Protein AF-A6TP18-F1 (afdb_monomer)

Foldseek 3Di:
DPDPLVVLLPPLPPPPPPDPDDDDDFDQDKDQQLLADQFQKKWKQFQVLLLLSVVLNVLSVVLVVCVVCVVVDDPVSNVVSVVSSVVSSVSSVVSVVVTFMFRDRVLSVVQSVQVNVWIKGWDQDDDPCCSNPFGKMKMAGHHPVDDPQDDWVVNNDFGIWIQTPVQWIWTFTDDDPNDRPGGIMTTGHDPVVVVVSRVVRRD

pLDDT: mean 75.61, std 19.16, range [27.88, 94.5]

Nearest PDB structures (foldseek):
  1zww-assembly1_A  TM=6.654E-01  e=6.009E+00  Mus musculus
  1x04-assembly1_A-2  TM=6.878E-01  e=9.106E+00  Homo sapiens
  1x03-assembly1_A-2  TM=6.621E-01  e=8.086E+00  Homo sapiens
  8hqs-assembly1_B  TM=3.926E-01  e=3.127E+00  Saccharomyces cerevisiae S288C
  8th8-assembly1_H  TM=4.092E-01  e=1.832E+00  Tetrahymena thermophila

Structure (mmCIF, N/CA/C/O backbone):
data_AF-A6TP18-F1
#
_entry.id   AF-A6TP18-F1
#
loop_
_atom_site.group_PDB
_atom_site.id
_atom_site.type_symbol
_atom_site.label_atom_id
_atom_site.label_alt_id
_atom_site.label_comp_id
_atom_site.label_asym_id
_atom_site.label_entity_id
_atom_site.label_seq_id
_atom_site.pdbx_PDB_ins_code
_atom_site.Cartn_x
_atom_site.Cartn_y
_atom_site.Cartn_z
_atom_site.occupancy
_atom_site.B_iso_or_equiv
_atom_site.auth_seq_id
_atom_site.auth_comp_id
_atom_site.auth_asym_id
_atom_site.auth_atom_id
_atom_site.pdbx_PDB_model_num
ATOM 1 N N . MET A 1 1 ? -8.866 -9.227 28.870 1.00 38.31 1 MET A N 1
ATOM 2 C CA . MET A 1 1 ? -9.145 -9.212 27.416 1.00 38.31 1 MET A CA 1
ATOM 3 C C . MET A 1 1 ? -8.156 -8.376 26.580 1.00 38.31 1 MET A C 1
ATOM 5 O O . MET A 1 1 ? -8.322 -8.304 25.376 1.00 38.31 1 MET A O 1
ATOM 9 N N . GLY A 1 2 ? -7.075 -7.808 27.134 1.00 30.03 2 GLY A N 1
ATOM 10 C CA . GLY A 1 2 ? -6.363 -6.686 26.490 1.00 30.03 2 GLY A CA 1
ATOM 11 C C . GLY A 1 2 ? -5.025 -6.963 25.789 1.00 30.03 2 GLY A C 1
ATOM 12 O O . GLY A 1 2 ? -4.095 -6.203 26.012 1.00 30.03 2 GLY A O 1
ATOM 13 N N . LYS A 1 3 ? -4.874 -8.030 24.988 1.00 27.88 3 LYS A N 1
ATOM 14 C CA . LYS A 1 3 ? -3.628 -8.231 24.196 1.00 27.88 3 LYS A CA 1
ATOM 15 C C . LYS A 1 3 ? -3.823 -8.657 22.739 1.00 27.88 3 LYS A C 1
ATOM 17 O O . LYS A 1 3 ? -2.958 -8.372 21.925 1.00 27.88 3 LYS A O 1
ATOM 22 N N . LYS A 1 4 ? -4.936 -9.316 22.397 1.00 30.45 4 LYS A N 1
ATOM 23 C CA . LYS A 1 4 ? -5.181 -9.793 21.023 1.00 30.45 4 LYS A CA 1
ATOM 24 C C . LYS A 1 4 ? -5.678 -8.684 20.087 1.00 30.45 4 LYS A C 1
ATOM 26 O O . LYS A 1 4 ? -5.240 -8.626 18.950 1.00 30.45 4 LYS A O 1
ATOM 31 N N . TYR A 1 5 ? -6.510 -7.774 20.593 1.00 34.66 5 TYR A N 1
ATOM 32 C CA . TYR A 1 5 ? -7.097 -6.690 19.797 1.00 34.66 5 TYR A CA 1
ATOM 33 C C . TYR A 1 5 ? -6.116 -5.539 19.515 1.00 34.66 5 TYR A C 1
ATOM 35 O O . TYR A 1 5 ? -6.177 -4.930 18.455 1.00 34.66 5 TYR A O 1
ATOM 43 N N . LEU A 1 6 ? -5.149 -5.301 20.413 1.00 30.64 6 LEU A N 1
ATOM 44 C CA . LEU A 1 6 ? -4.137 -4.247 20.250 1.00 30.64 6 LEU A CA 1
ATOM 45 C C . LEU A 1 6 ? -3.199 -4.510 19.055 1.00 30.64 6 LEU A C 1
ATOM 47 O O . LEU A 1 6 ? -2.749 -3.575 18.410 1.00 30.64 6 LEU A O 1
ATOM 51 N N . LEU A 1 7 ? -2.921 -5.785 18.756 1.00 31.00 7 LEU A N 1
ATOM 52 C CA . LEU A 1 7 ? -2.033 -6.202 17.663 1.00 31.00 7 LEU A CA 1
ATOM 53 C C . LEU A 1 7 ? -2.703 -6.094 16.283 1.00 31.00 7 LEU A C 1
ATOM 55 O O . LEU A 1 7 ? -2.027 -5.798 15.307 1.00 31.00 7 LEU A O 1
ATOM 59 N N . ILE A 1 8 ? -4.025 -6.286 16.216 1.00 36.78 8 ILE A N 1
ATOM 60 C CA . ILE A 1 8 ? -4.807 -6.174 14.973 1.00 36.78 8 ILE A CA 1
ATOM 61 C C . ILE A 1 8 ? -5.009 -4.699 14.594 1.00 36.78 8 ILE A C 1
ATOM 63 O O . ILE A 1 8 ? -4.909 -4.348 13.424 1.00 36.78 8 ILE A O 1
ATOM 67 N N . ILE A 1 9 ? -5.208 -3.822 15.586 1.00 36.75 9 ILE A N 1
ATOM 68 C CA . ILE A 1 9 ? -5.334 -2.372 15.372 1.00 36.75 9 ILE A CA 1
ATOM 69 C C . ILE A 1 9 ? -4.004 -1.762 14.886 1.00 36.75 9 ILE A C 1
ATOM 71 O O . ILE A 1 9 ? -4.019 -0.830 14.093 1.00 36.75 9 ILE A O 1
ATOM 75 N N . LEU A 1 10 ? -2.849 -2.309 15.289 1.00 33.75 10 LEU A N 1
ATOM 76 C CA . LEU A 1 10 ? -1.534 -1.748 14.948 1.00 33.75 10 LEU A CA 1
ATOM 77 C C . LEU A 1 10 ? -1.033 -2.079 13.529 1.00 33.75 10 LEU A C 1
ATOM 79 O O . LEU A 1 10 ? -0.188 -1.352 13.023 1.00 33.75 10 LEU A O 1
ATOM 83 N N . MET A 1 11 ? -1.521 -3.145 12.879 1.00 37.22 11 MET A N 1
ATOM 84 C CA . MET A 1 11 ? -0.977 -3.593 11.580 1.00 37.22 11 MET A CA 1
ATOM 85 C C . MET A 1 11 ? -1.527 -2.855 10.348 1.00 37.22 11 MET A C 1
ATOM 87 O O . MET A 1 11 ? -0.966 -3.012 9.271 1.00 37.22 11 MET A O 1
ATOM 91 N N . ILE A 1 12 ? -2.602 -2.068 10.473 1.00 41.91 12 ILE A N 1
ATOM 92 C CA . ILE A 1 12 ? -3.271 -1.406 9.324 1.00 41.91 12 ILE A CA 1
ATOM 93 C C . ILE A 1 12 ? -3.207 0.122 9.411 1.00 41.91 12 ILE A C 1
ATOM 95 O O . ILE A 1 12 ? -3.499 0.843 8.460 1.00 41.91 12 ILE A O 1
ATOM 99 N N . ILE A 1 13 ? -2.731 0.623 10.544 1.00 41.12 13 ILE A N 1
ATOM 100 C CA . ILE A 1 13 ? -2.492 2.033 10.813 1.00 41.12 13 ILE A CA 1
ATOM 101 C C . ILE A 1 13 ? -1.146 2.407 10.163 1.00 41.12 13 ILE A C 1
ATOM 103 O O . ILE A 1 13 ? -0.177 2.772 10.820 1.00 41.12 13 ILE A O 1
ATOM 107 N N . LEU A 1 14 ? -1.073 2.315 8.832 1.00 42.84 14 LEU A N 1
ATOM 108 C CA . LEU A 1 14 ? -0.137 3.125 8.057 1.00 42.84 14 LEU A CA 1
ATOM 109 C C . LEU A 1 14 ? -0.735 4.537 8.068 1.00 42.84 14 LEU A C 1
ATOM 111 O O . LEU A 1 14 ? -1.380 4.976 7.119 1.00 42.84 14 LEU A O 1
ATOM 115 N N . ILE A 1 15 ? -0.641 5.210 9.222 1.00 41.31 15 ILE A N 1
ATOM 116 C CA . ILE A 1 15 ? -1.024 6.616 9.316 1.00 41.31 15 ILE A CA 1
ATOM 117 C C . ILE A 1 15 ? -0.011 7.333 8.451 1.00 41.31 15 ILE A C 1
ATOM 119 O O . ILE A 1 15 ? 1.148 7.494 8.830 1.00 41.31 15 ILE A O 1
ATOM 123 N N . ILE A 1 16 ? -0.462 7.775 7.288 1.00 42.81 16 ILE A N 1
ATOM 124 C CA . ILE A 1 16 ? 0.186 8.879 6.614 1.00 42.81 16 ILE A CA 1
ATOM 125 C C . ILE A 1 16 ? -0.091 10.095 7.514 1.00 42.81 16 ILE A C 1
ATOM 127 O O . ILE A 1 16 ? -1.096 10.785 7.357 1.00 42.81 16 ILE A O 1
ATOM 131 N N . VAL A 1 17 ? 0.732 10.285 8.555 1.00 36.47 17 VAL A N 1
ATOM 132 C CA . VAL A 1 17 ? 0.755 11.524 9.342 1.00 36.47 17 VAL A CA 1
ATOM 133 C C . VAL A 1 17 ? 1.484 12.517 8.449 1.00 36.47 17 VAL A C 1
ATOM 135 O O . VAL A 1 17 ? 2.703 12.643 8.527 1.00 36.47 17 VAL A O 1
ATOM 138 N N . VAL A 1 18 ? 0.762 13.160 7.533 1.00 40.91 18 VAL A N 1
ATOM 139 C CA . VAL A 1 18 ? 1.329 14.274 6.772 1.00 40.91 18 VAL A CA 1
ATOM 140 C C . VAL A 1 18 ? 1.325 15.479 7.705 1.00 40.91 18 VAL A C 1
ATOM 142 O O . VAL A 1 18 ? 0.279 15.929 8.169 1.00 40.91 18 VAL A O 1
ATOM 145 N N . GLY A 1 19 ? 2.512 15.969 8.052 1.00 33.88 19 GLY A N 1
ATOM 146 C CA . GLY A 1 19 ? 2.650 17.211 8.798 1.00 33.88 19 GLY A CA 1
ATOM 147 C C . GLY A 1 19 ? 2.139 18.388 7.967 1.00 33.88 19 GLY A C 1
ATOM 148 O O . GLY A 1 19 ? 2.519 18.561 6.810 1.00 33.88 19 GLY A O 1
ATOM 149 N N . CYS A 1 20 ? 1.293 19.226 8.566 1.00 34.12 20 CYS A N 1
ATOM 150 C CA . CYS A 1 20 ? 1.025 20.570 8.065 1.00 34.12 20 CYS A CA 1
ATOM 151 C C . CYS A 1 20 ? 2.289 21.416 8.244 1.00 34.12 20 CYS A C 1
ATOM 153 O O . CYS A 1 20 ? 2.429 22.073 9.273 1.00 34.12 20 CYS A O 1
ATOM 155 N N . ASP A 1 21 ? 3.198 21.416 7.272 1.00 34.22 21 ASP A N 1
ATOM 156 C CA . ASP A 1 21 ? 4.312 22.358 7.277 1.00 34.22 21 ASP A CA 1
ATOM 157 C C . ASP A 1 21 ? 4.589 22.996 5.917 1.00 34.22 21 ASP A C 1
ATOM 159 O O . ASP A 1 21 ? 4.230 22.500 4.851 1.00 34.22 21 ASP A O 1
ATOM 163 N N . ASN A 1 22 ? 5.144 24.201 6.010 1.00 36.22 22 ASN A N 1
ATOM 164 C CA . ASN A 1 22 ? 5.181 25.205 4.958 1.00 36.22 22 ASN A CA 1
ATOM 165 C C . ASN A 1 22 ? 5.932 24.759 3.694 1.00 36.22 22 ASN A C 1
ATOM 167 O O . ASN A 1 22 ? 7.032 24.217 3.756 1.00 36.22 22 ASN A O 1
ATOM 171 N N . TYR A 1 23 ? 5.355 25.126 2.546 1.00 41.41 23 TYR A N 1
ATOM 172 C CA . TYR A 1 23 ? 5.922 25.006 1.203 1.00 41.41 23 TYR A CA 1
ATOM 173 C C . TYR A 1 23 ? 7.378 25.502 1.140 1.00 41.41 23 TYR A C 1
ATOM 175 O O . TYR A 1 23 ? 7.651 26.701 1.256 1.00 41.41 23 TYR A O 1
ATOM 183 N N . ILE A 1 24 ? 8.311 24.578 0.906 1.00 40.66 24 ILE A N 1
ATOM 184 C CA . ILE A 1 24 ? 9.683 24.868 0.484 1.00 40.66 24 ILE A CA 1
ATOM 185 C C . ILE A 1 24 ? 9.815 24.303 -0.927 1.00 40.66 24 ILE A C 1
ATOM 187 O O . ILE A 1 24 ? 9.519 23.134 -1.149 1.00 40.66 24 ILE A O 1
ATOM 191 N N . ALA A 1 25 ? 10.218 25.153 -1.872 1.00 38.94 25 ALA A N 1
ATOM 192 C CA . ALA A 1 25 ? 10.329 24.814 -3.287 1.00 38.94 25 ALA A CA 1
ATOM 193 C C . ALA A 1 25 ? 11.144 23.529 -3.528 1.00 38.94 25 ALA A C 1
ATOM 195 O O . ALA A 1 25 ? 12.136 23.286 -2.832 1.00 38.94 25 ALA A O 1
ATOM 196 N N . SER A 1 26 ? 10.731 22.755 -4.538 1.00 52.22 26 SER A N 1
ATOM 197 C CA . SER A 1 26 ? 11.452 21.581 -5.026 1.00 52.22 26 SER A CA 1
ATOM 198 C C . SER A 1 26 ? 12.907 21.940 -5.329 1.00 52.22 26 SER A C 1
ATOM 200 O O . SER A 1 26 ? 13.203 22.970 -5.941 1.00 52.22 26 SER A O 1
ATOM 202 N N . ASN A 1 27 ? 13.835 21.087 -4.901 1.00 55.50 27 ASN A N 1
ATOM 203 C C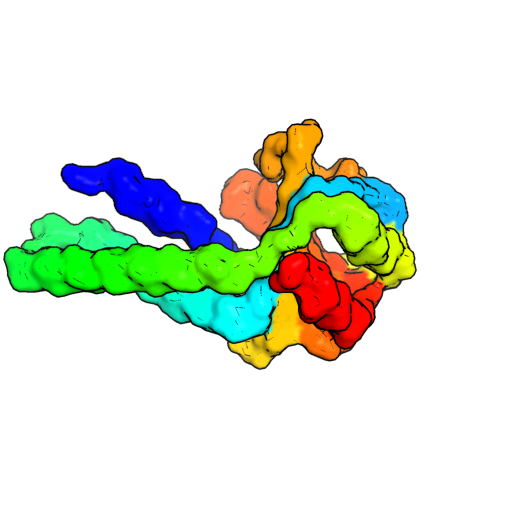A . ASN A 1 27 ? 15.165 21.080 -5.492 1.00 55.50 27 ASN A CA 1
ATOM 204 C C . ASN A 1 27 ? 15.055 20.219 -6.751 1.00 55.50 27 ASN A C 1
ATOM 206 O O . ASN A 1 27 ? 14.745 19.038 -6.639 1.00 55.50 27 ASN A O 1
ATOM 210 N N . ASP A 1 28 ? 15.334 20.781 -7.929 1.00 59.81 28 ASP A N 1
ATOM 211 C CA . ASP A 1 28 ? 15.378 20.061 -9.220 1.00 59.81 28 ASP A CA 1
ATOM 212 C C . ASP A 1 28 ? 16.557 19.055 -9.308 1.00 59.81 28 ASP A C 1
ATOM 214 O O . ASP A 1 28 ? 17.186 18.872 -10.355 1.00 59.81 28 ASP A O 1
ATOM 218 N N . GLU A 1 29 ? 16.930 18.435 -8.190 1.00 69.44 29 GLU A N 1
ATOM 219 C CA . GLU A 1 29 ? 17.979 17.434 -8.123 1.00 69.44 29 GLU A CA 1
ATOM 220 C C . GLU A 1 29 ? 17.433 16.092 -8.614 1.00 69.44 29 GLU A C 1
ATOM 222 O O . GLU A 1 29 ? 16.522 15.505 -8.026 1.00 69.44 29 GLU A O 1
ATOM 227 N N . LEU A 1 30 ? 18.005 15.619 -9.723 1.00 78.75 30 LEU A N 1
ATOM 228 C CA . LEU A 1 30 ? 17.677 14.323 -10.303 1.00 78.75 30 LEU A CA 1
ATOM 229 C C . LEU A 1 30 ? 18.121 13.203 -9.361 1.00 78.75 30 LEU A C 1
ATOM 231 O O . LEU A 1 30 ? 19.308 13.073 -9.049 1.00 78.75 30 LEU A O 1
ATOM 235 N N . VAL A 1 31 ? 17.179 12.342 -8.997 1.00 81.12 31 VAL A N 1
ATOM 236 C CA . VAL A 1 31 ? 17.440 11.135 -8.216 1.00 81.12 31 VAL A CA 1
ATOM 237 C C . VAL A 1 31 ? 17.829 10.007 -9.161 1.00 81.12 31 VAL A C 1
ATOM 239 O O . VAL A 1 31 ? 17.182 9.772 -10.184 1.00 81.12 31 VAL A O 1
ATOM 242 N N . LYS A 1 32 ? 18.903 9.294 -8.825 1.00 84.56 32 LYS A N 1
ATOM 243 C CA . LYS A 1 32 ? 19.273 8.057 -9.513 1.00 84.56 32 LYS A CA 1
ATOM 244 C C . LYS A 1 32 ? 18.568 6.885 -8.850 1.00 84.56 32 LYS A C 1
ATOM 246 O O . LYS A 1 32 ? 18.614 6.775 -7.632 1.00 84.56 32 LYS A O 1
ATOM 251 N N . LEU A 1 33 ? 17.940 6.033 -9.655 1.00 88.94 33 LEU A N 1
ATOM 252 C CA . LEU A 1 33 ? 17.196 4.860 -9.188 1.00 88.94 33 LEU A CA 1
ATOM 253 C C . LEU A 1 33 ? 17.832 3.537 -9.627 1.00 88.94 33 LEU A C 1
ATOM 255 O O . LEU A 1 33 ? 17.327 2.472 -9.293 1.00 88.94 33 LEU A O 1
ATOM 259 N N . ASP A 1 34 ? 18.943 3.565 -10.361 1.00 90.81 34 ASP A N 1
ATOM 260 C CA . ASP A 1 34 ? 19.585 2.377 -10.933 1.00 90.81 34 ASP A CA 1
ATOM 261 C C . ASP A 1 34 ? 20.122 1.396 -9.879 1.00 90.81 34 ASP A C 1
ATOM 263 O O . ASP A 1 34 ? 20.288 0.208 -10.163 1.00 90.81 34 ASP A O 1
ATOM 267 N N . HIS A 1 35 ? 20.352 1.864 -8.651 1.00 90.69 35 HIS A N 1
ATOM 268 C CA . HIS A 1 35 ? 20.823 1.053 -7.528 1.00 90.69 35 HIS A CA 1
ATOM 269 C C . HIS A 1 35 ? 19.712 0.321 -6.763 1.00 90.69 35 HIS A C 1
ATOM 271 O O . HIS A 1 35 ? 20.035 -0.509 -5.908 1.00 90.69 35 HIS A O 1
ATOM 277 N N . LEU A 1 36 ? 18.432 0.588 -7.056 1.00 91.44 36 LEU A N 1
ATOM 278 C CA . LEU A 1 36 ? 17.308 -0.026 -6.345 1.00 91.44 36 LEU A CA 1
ATOM 279 C C . LEU A 1 36 ? 17.358 -1.558 -6.409 1.00 91.44 36 LEU A C 1
ATOM 281 O O . LEU A 1 36 ? 17.619 -2.155 -7.456 1.00 91.44 36 LEU A O 1
ATOM 285 N N . LYS A 1 37 ? 17.050 -2.216 -5.296 1.00 93.00 37 LYS A N 1
ATOM 286 C CA . LYS A 1 37 ? 16.951 -3.669 -5.147 1.00 93.00 37 LYS A CA 1
ATOM 287 C C . LYS A 1 37 ? 15.578 -4.152 -5.587 1.00 93.00 37 LYS A C 1
ATOM 289 O O . LYS A 1 37 ? 14.567 -3.526 -5.284 1.00 93.00 37 LYS A O 1
ATOM 294 N N . THR A 1 38 ? 15.549 -5.286 -6.284 1.00 94.50 38 THR A N 1
ATOM 295 C CA . THR A 1 38 ? 14.289 -5.951 -6.634 1.00 94.50 38 THR A CA 1
ATOM 296 C C . THR A 1 38 ? 13.733 -6.619 -5.375 1.00 94.50 38 THR A C 1
ATOM 298 O O . THR A 1 38 ? 14.476 -7.384 -4.757 1.00 94.50 38 THR A O 1
ATOM 301 N N . PRO A 1 39 ? 12.479 -6.353 -4.986 1.00 92.81 39 PRO A N 1
ATOM 302 C CA . PRO A 1 39 ? 11.838 -7.028 -3.867 1.00 92.81 39 PRO A CA 1
ATOM 303 C C . PRO A 1 39 ? 11.504 -8.478 -4.212 1.00 92.81 39 PRO A C 1
ATOM 305 O O . PRO A 1 39 ? 11.500 -8.893 -5.371 1.00 92.81 39 PRO A O 1
ATOM 308 N N . ASP A 1 40 ? 11.210 -9.253 -3.179 1.00 92.19 40 ASP A N 1
ATOM 309 C CA . ASP A 1 40 ? 10.773 -10.641 -3.290 1.00 92.19 40 ASP A CA 1
ATOM 310 C C . ASP A 1 40 ? 9.269 -10.772 -3.539 1.00 92.19 40 ASP A C 1
ATOM 312 O O . ASP A 1 40 ? 8.824 -11.752 -4.139 1.00 92.19 40 ASP A O 1
ATOM 316 N N . GLU A 1 41 ? 8.491 -9.816 -3.035 1.00 92.25 41 GLU A N 1
ATOM 317 C CA . GLU A 1 41 ? 7.033 -9.831 -3.078 1.00 92.25 41 GLU A CA 1
ATOM 318 C C . GLU A 1 41 ? 6.483 -8.405 -3.154 1.00 92.25 41 GLU A C 1
ATOM 320 O O . GLU A 1 41 ? 7.030 -7.480 -2.544 1.00 92.25 41 GLU A O 1
ATOM 325 N N . LEU A 1 42 ? 5.387 -8.258 -3.900 1.00 91.25 42 LEU A N 1
ATOM 326 C CA . LEU A 1 42 ? 4.580 -7.046 -3.969 1.00 91.25 42 LEU A CA 1
ATOM 327 C C . LEU A 1 42 ? 3.177 -7.351 -3.440 1.00 91.25 42 LEU A C 1
ATOM 329 O O . LEU A 1 42 ? 2.502 -8.239 -3.965 1.00 91.25 42 LEU A O 1
ATOM 333 N N . GLU A 1 43 ? 2.713 -6.582 -2.461 1.00 90.88 43 GLU A N 1
ATOM 334 C CA . GLU A 1 43 ? 1.308 -6.550 -2.055 1.00 90.88 43 GLU A CA 1
ATOM 335 C C . GLU A 1 43 ? 0.652 -5.292 -2.620 1.00 90.88 43 GLU A C 1
ATOM 337 O O . GLU A 1 43 ? 1.049 -4.173 -2.303 1.00 90.88 43 GLU A O 1
ATOM 342 N N . ILE A 1 44 ? -0.357 -5.467 -3.466 1.00 90.44 44 ILE A N 1
ATOM 343 C CA . ILE A 1 44 ? -0.983 -4.395 -4.232 1.00 90.44 44 ILE A CA 1
ATOM 344 C C . ILE A 1 44 ? -2.402 -4.167 -3.729 1.00 90.44 44 ILE A C 1
ATOM 346 O O . ILE A 1 44 ? -3.260 -5.055 -3.751 1.00 90.44 44 ILE A O 1
ATOM 350 N N . TRP A 1 45 ? -2.645 -2.926 -3.337 1.00 89.94 45 TRP A N 1
ATOM 351 C CA . TRP A 1 45 ? -3.931 -2.399 -2.932 1.00 89.94 45 TRP A CA 1
ATOM 352 C C . TRP A 1 45 ? -4.464 -1.535 -4.069 1.00 89.94 45 TRP A C 1
ATOM 354 O O . TRP A 1 45 ? -3.889 -0.499 -4.417 1.00 89.94 45 TRP A O 1
ATOM 364 N N . ILE A 1 46 ? -5.557 -1.989 -4.676 1.00 89.19 46 ILE A N 1
ATOM 365 C CA . ILE A 1 46 ? -6.226 -1.265 -5.760 1.00 89.19 46 ILE A CA 1
ATOM 366 C C . ILE A 1 46 ? -6.914 0.010 -5.230 1.00 89.19 46 ILE A C 1
ATOM 368 O O . ILE A 1 46 ? -7.226 0.068 -4.036 1.00 89.19 46 ILE A O 1
ATOM 372 N N . PRO A 1 47 ? -7.207 1.012 -6.084 1.00 87.31 47 PRO A N 1
ATOM 373 C CA . PRO A 1 47 ? -7.757 2.300 -5.648 1.00 87.31 47 PRO A CA 1
ATOM 374 C C . PRO A 1 47 ? -8.974 2.205 -4.715 1.00 87.31 47 PRO A C 1
ATOM 376 O O . PRO A 1 47 ? -9.036 2.898 -3.698 1.00 87.31 47 PRO A O 1
ATOM 379 N N . ASP A 1 48 ? -9.918 1.309 -5.007 1.00 87.56 48 ASP A N 1
ATOM 380 C CA . ASP A 1 48 ? -11.112 1.124 -4.175 1.00 87.56 48 ASP A CA 1
ATOM 381 C C . ASP A 1 48 ? -10.787 0.537 -2.791 1.00 87.56 48 ASP A C 1
ATOM 383 O O . ASP A 1 48 ? -11.426 0.899 -1.800 1.00 87.56 48 ASP A O 1
ATOM 387 N N . LEU A 1 49 ? -9.764 -0.321 -2.690 1.00 86.19 49 LEU A N 1
ATOM 388 C CA . LEU A 1 49 ? -9.292 -0.831 -1.399 1.00 86.19 49 LEU A CA 1
ATOM 389 C C . LEU A 1 49 ? -8.608 0.264 -0.588 1.00 86.19 49 LEU A C 1
ATOM 391 O O . LEU A 1 49 ? -8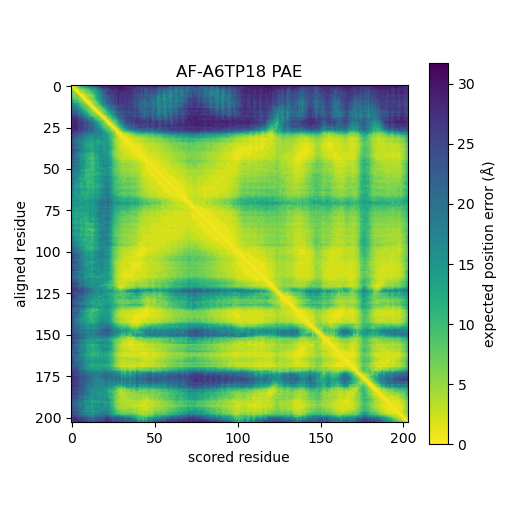.825 0.322 0.617 1.00 86.19 49 LEU A O 1
ATOM 395 N N . ASN A 1 50 ? -7.848 1.158 -1.227 1.00 82.75 50 ASN A N 1
ATOM 396 C CA . ASN A 1 50 ? -7.203 2.283 -0.542 1.00 82.75 50 ASN A CA 1
ATOM 397 C C . ASN A 1 50 ? -8.235 3.227 0.087 1.00 82.75 50 ASN A C 1
ATOM 399 O O . ASN A 1 50 ? -8.099 3.600 1.253 1.00 82.75 50 ASN A O 1
ATOM 403 N N . LYS A 1 51 ? -9.314 3.547 -0.640 1.00 83.06 51 LYS A N 1
ATOM 404 C CA . LYS A 1 51 ? -10.421 4.369 -0.117 1.00 83.06 51 LYS A CA 1
ATOM 405 C C . LYS A 1 51 ? -11.095 3.709 1.085 1.00 83.06 51 LYS A C 1
ATOM 407 O O . LYS A 1 51 ? -11.216 4.334 2.136 1.00 83.06 51 LYS A O 1
ATOM 412 N N . ARG A 1 52 ? -11.450 2.426 0.968 1.00 85.50 52 ARG A N 1
ATOM 413 C CA . ARG A 1 52 ? -12.034 1.661 2.084 1.00 85.50 52 ARG A CA 1
ATOM 414 C C . ARG A 1 52 ? -11.078 1.548 3.273 1.00 85.50 52 ARG A C 1
ATOM 416 O O . ARG A 1 52 ? -11.509 1.645 4.416 1.00 85.50 52 ARG A O 1
ATOM 423 N N . ASN A 1 53 ? -9.781 1.375 3.026 1.00 82.38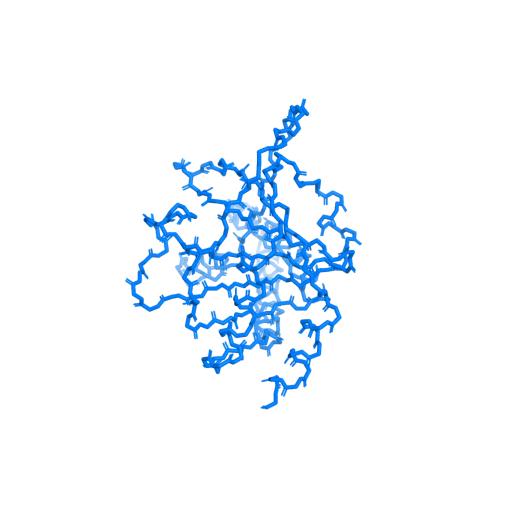 53 ASN A N 1
ATOM 424 C CA . ASN A 1 53 ? -8.773 1.317 4.082 1.00 82.38 53 ASN A CA 1
ATOM 425 C C . ASN A 1 53 ? -8.666 2.641 4.849 1.00 82.38 53 ASN A C 1
ATOM 427 O O . ASN A 1 53 ? -8.498 2.638 6.069 1.00 82.38 53 ASN A O 1
ATOM 431 N N . LEU A 1 54 ? -8.802 3.776 4.158 1.00 78.25 54 LEU A N 1
ATOM 432 C CA . LEU A 1 54 ? -8.817 5.095 4.789 1.00 78.25 54 LEU A CA 1
ATOM 433 C C . LEU A 1 54 ? -10.045 5.272 5.697 1.00 78.25 54 LEU A C 1
ATOM 435 O O . LEU A 1 54 ? -9.913 5.736 6.829 1.00 78.25 54 LEU A O 1
ATOM 439 N N . GLU A 1 55 ? -11.226 4.863 5.233 1.00 82.69 55 GLU A N 1
ATOM 440 C CA . GLU A 1 55 ? -12.467 4.880 6.024 1.00 82.69 55 GLU A CA 1
ATOM 441 C C . GLU A 1 55 ? -12.373 3.968 7.257 1.00 82.69 55 GLU A C 1
ATOM 443 O O . GLU A 1 55 ? -12.745 4.363 8.369 1.00 82.69 55 GLU A O 1
ATOM 448 N N . LEU A 1 56 ? -11.804 2.770 7.090 1.00 83.69 56 LEU A N 1
ATOM 449 C CA . LEU A 1 56 ? -11.530 1.876 8.210 1.00 83.69 56 LEU A CA 1
ATOM 450 C C . LEU A 1 56 ? -10.515 2.482 9.175 1.00 83.69 56 LEU A C 1
ATOM 452 O O . LEU A 1 56 ? -10.734 2.429 10.377 1.00 83.69 56 LEU A O 1
ATOM 456 N N . SER A 1 57 ? -9.457 3.129 8.695 1.00 77.06 57 SER A N 1
ATOM 457 C CA . SER A 1 57 ? -8.470 3.774 9.570 1.00 77.06 57 SER A CA 1
ATOM 458 C C . SER A 1 57 ? -9.118 4.825 10.481 1.00 77.06 57 SER A C 1
ATOM 460 O O . SER A 1 57 ? -8.833 4.860 11.678 1.00 77.06 57 SER A O 1
ATOM 462 N N . ILE A 1 58 ? -10.057 5.622 9.956 1.00 81.69 58 ILE A N 1
ATOM 463 C CA . ILE A 1 58 ? -10.860 6.567 10.755 1.00 81.69 58 ILE A CA 1
ATOM 464 C C . ILE A 1 58 ? -11.698 5.816 11.797 1.00 81.69 58 ILE A C 1
ATOM 466 O O . ILE A 1 58 ? -11.661 6.149 12.982 1.00 81.69 58 ILE A O 1
ATOM 470 N N . THR A 1 59 ? -12.396 4.759 11.382 1.00 83.88 59 THR A N 1
ATOM 471 C CA . THR A 1 59 ? -13.201 3.915 12.281 1.00 83.88 59 THR A CA 1
ATOM 472 C C . THR A 1 59 ? -12.353 3.279 13.391 1.00 83.88 59 THR A C 1
ATOM 474 O O . THR A 1 59 ? -12.765 3.244 14.551 1.00 83.88 59 THR A O 1
ATOM 477 N N . GLY A 1 60 ? -11.144 2.818 13.068 1.00 82.31 60 GLY A N 1
ATOM 478 C CA . GLY A 1 60 ? -10.184 2.259 14.015 1.00 82.31 60 GLY A CA 1
ATOM 479 C C . GLY A 1 60 ? -9.713 3.287 15.045 1.00 82.31 60 GLY A C 1
ATOM 480 O O . GLY A 1 60 ? -9.622 2.963 16.230 1.00 82.31 60 GLY A O 1
ATOM 481 N N . LEU A 1 61 ? -9.484 4.540 14.630 1.00 80.50 61 LEU A N 1
ATOM 482 C CA . LEU A 1 61 ? -9.168 5.645 15.544 1.00 80.50 61 LEU A CA 1
ATOM 483 C C . LEU A 1 61 ? -10.329 5.946 16.500 1.00 80.50 61 LEU A C 1
ATOM 485 O O . LEU A 1 61 ? -10.099 6.114 17.698 1.00 80.50 61 LEU A O 1
ATOM 489 N N . GLU A 1 62 ? -11.569 5.956 16.007 1.00 84.81 62 GLU A N 1
ATOM 490 C CA . GLU A 1 62 ? -12.760 6.120 16.852 1.00 84.81 62 GLU A CA 1
ATOM 491 C C . GLU A 1 62 ? -12.905 4.979 17.867 1.00 84.81 62 GLU A C 1
ATOM 493 O O . GLU A 1 62 ? -13.163 5.222 19.046 1.00 84.81 62 GLU A O 1
ATOM 498 N N . ILE A 1 63 ? -12.718 3.728 17.432 1.00 84.94 63 ILE A N 1
ATOM 499 C CA . ILE A 1 63 ? -12.729 2.554 18.317 1.00 84.94 63 ILE A CA 1
ATOM 500 C C . ILE A 1 63 ? -11.644 2.689 19.388 1.00 84.94 63 ILE A C 1
ATOM 502 O O . ILE A 1 63 ? -11.908 2.438 20.563 1.00 84.94 63 ILE A O 1
ATOM 506 N N . ASN A 1 64 ? -10.435 3.106 19.012 1.00 80.94 64 ASN A N 1
ATOM 507 C CA . ASN A 1 64 ? -9.336 3.289 19.954 1.00 80.94 64 ASN A CA 1
ATOM 508 C C . ASN A 1 64 ? -9.644 4.379 20.998 1.00 80.94 64 ASN A C 1
ATOM 510 O O . ASN A 1 64 ? -9.381 4.180 22.187 1.00 80.94 64 ASN A O 1
ATOM 514 N N . ASP A 1 65 ? -10.259 5.494 20.588 1.00 84.94 65 ASP A N 1
ATOM 515 C CA . ASP A 1 65 ? -10.716 6.540 21.514 1.00 84.94 65 ASP A CA 1
ATOM 516 C C . ASP A 1 65 ? -11.770 6.003 22.498 1.00 84.94 65 ASP A C 1
ATOM 518 O O . ASP A 1 65 ? -11.645 6.210 23.709 1.00 84.94 65 ASP A O 1
ATOM 522 N N . LEU A 1 66 ? -12.746 5.227 22.019 1.00 87.00 66 LEU A N 1
ATOM 523 C CA . LEU A 1 66 ? -13.759 4.592 22.871 1.00 87.00 66 LEU A CA 1
ATOM 524 C C . LEU A 1 66 ? -13.150 3.578 23.848 1.00 87.00 66 LEU A C 1
ATOM 526 O O . LEU A 1 66 ? -13.480 3.588 25.034 1.00 87.00 66 LEU A O 1
ATOM 530 N N . ILE A 1 67 ? -12.205 2.749 23.394 1.00 85.19 67 ILE A N 1
ATOM 531 C CA . ILE A 1 67 ? -11.476 1.806 24.256 1.00 85.19 67 ILE A CA 1
ATOM 532 C C . ILE A 1 67 ? -10.721 2.557 25.357 1.00 85.19 67 ILE A C 1
ATOM 534 O O . ILE A 1 67 ? -10.747 2.132 26.517 1.00 85.19 67 ILE A O 1
ATOM 538 N N . SER A 1 68 ? -10.083 3.685 25.032 1.00 87.12 68 SER A N 1
ATOM 539 C CA . SER A 1 68 ? -9.342 4.493 26.010 1.00 87.12 68 SER A CA 1
ATOM 540 C C . SER A 1 68 ? -10.232 5.040 27.136 1.00 87.12 68 SER A C 1
ATOM 542 O O . SER A 1 68 ? -9.762 5.237 28.258 1.00 87.12 68 SER A O 1
ATOM 544 N N . LYS A 1 69 ? -11.531 5.208 26.858 1.00 89.44 69 LYS A N 1
ATOM 545 C CA . LYS A 1 69 ? -12.571 5.683 27.784 1.00 89.44 69 LYS A CA 1
ATOM 546 C C . LYS A 1 69 ? -13.470 4.556 28.303 1.00 89.44 69 LYS A C 1
ATOM 548 O O . LYS A 1 69 ? -14.455 4.827 28.981 1.00 89.44 69 LYS A O 1
ATOM 553 N N . SER A 1 70 ? -13.132 3.292 28.035 1.00 86.06 70 SER A N 1
ATOM 554 C CA . SER A 1 70 ? -13.979 2.125 28.344 1.00 86.06 70 SER A CA 1
ATOM 555 C C . SER A 1 70 ? -14.383 2.003 29.816 1.00 86.06 70 SER A C 1
ATOM 557 O O . SER A 1 70 ? -15.457 1.501 30.127 1.00 86.06 70 SER A O 1
ATOM 559 N N . ASN A 1 71 ? -13.569 2.509 30.745 1.00 87.88 71 ASN A N 1
ATOM 560 C CA . ASN A 1 71 ? -13.887 2.529 32.176 1.00 87.88 71 ASN A CA 1
ATOM 561 C C . ASN A 1 71 ? -15.004 3.517 32.566 1.00 87.88 71 ASN A C 1
ATOM 563 O O . ASN A 1 71 ? -15.452 3.492 33.713 1.00 87.88 71 ASN A O 1
ATOM 567 N N . GLN A 1 72 ? -15.412 4.395 31.651 1.00 92.56 72 GLN A N 1
ATOM 568 C CA . GLN A 1 72 ? -16.491 5.370 31.819 1.00 92.56 72 GLN A CA 1
ATOM 569 C C . GLN A 1 72 ? -17.774 4.951 31.092 1.00 92.56 72 GLN A C 1
ATOM 571 O O . GLN A 1 72 ? -18.795 5.615 31.262 1.00 92.56 72 GLN A O 1
ATOM 576 N N . LEU A 1 73 ? -17.731 3.870 30.307 1.00 91.69 73 LEU A N 1
ATOM 577 C CA . LEU A 1 73 ? -18.869 3.385 29.538 1.00 91.69 73 LEU A CA 1
ATOM 578 C C . LEU A 1 73 ? -19.822 2.572 30.419 1.00 91.69 73 LEU A C 1
ATOM 580 O O . LEU A 1 73 ? -19.415 1.808 31.299 1.00 91.69 73 LEU A O 1
ATOM 584 N N . SER A 1 74 ? -21.115 2.730 30.166 1.00 94.38 74 SER A N 1
ATOM 585 C CA . SER A 1 74 ? -22.149 1.850 30.698 1.00 94.38 74 SER A CA 1
ATOM 586 C C . SER A 1 74 ? -22.077 0.458 30.060 1.00 94.38 74 SER A C 1
ATOM 588 O O . SER A 1 74 ? -21.405 0.237 29.055 1.00 94.38 74 SER A O 1
ATOM 590 N N . ASN A 1 75 ? -22.806 -0.507 30.628 1.00 92.56 75 ASN A N 1
ATOM 591 C CA . ASN A 1 75 ? -22.854 -1.863 30.073 1.00 92.56 75 ASN A CA 1
ATOM 592 C C . ASN A 1 75 ? -23.436 -1.911 28.649 1.00 92.56 75 ASN A C 1
ATOM 594 O O . ASN A 1 75 ? -23.033 -2.773 27.875 1.00 92.56 75 ASN A O 1
ATOM 598 N N . GLU A 1 76 ? -24.373 -1.016 28.316 1.00 93.81 76 GLU A N 1
ATOM 599 C CA . GLU A 1 76 ? -24.954 -0.954 26.968 1.00 93.81 76 GLU A CA 1
ATOM 600 C C . GLU A 1 76 ? -23.935 -0.389 25.972 1.00 93.81 76 GLU A C 1
ATOM 602 O O . GLU A 1 76 ? -23.662 -1.013 24.954 1.00 93.81 76 GLU A O 1
ATOM 607 N N . GLU A 1 77 ? -23.276 0.719 26.323 1.00 92.06 77 GLU A N 1
ATOM 608 C CA . GLU A 1 77 ? -22.220 1.325 25.497 1.00 92.06 77 GLU A CA 1
ATOM 609 C C . GLU A 1 77 ? -21.019 0.384 25.313 1.00 92.06 77 GLU A C 1
ATOM 611 O O . GLU A 1 77 ? -20.399 0.354 24.252 1.00 92.06 77 GLU A O 1
ATOM 616 N N . MET A 1 78 ? -20.694 -0.428 26.325 1.00 92.19 78 MET A N 1
ATOM 617 C CA . MET A 1 78 ? -19.668 -1.465 26.196 1.00 92.19 78 MET A CA 1
ATOM 618 C C . MET A 1 78 ? -20.055 -2.542 25.184 1.00 92.19 7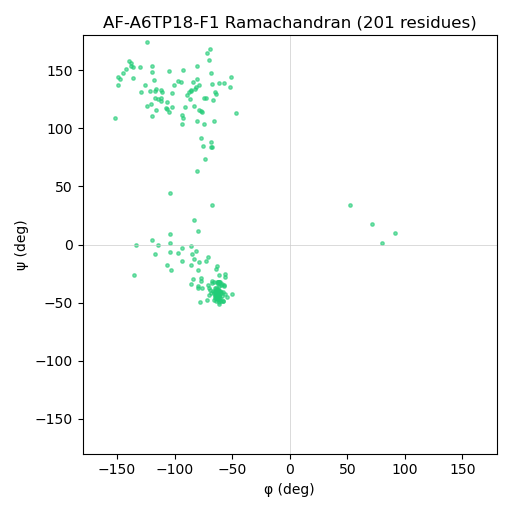8 MET A C 1
ATOM 620 O O . MET A 1 78 ? -19.197 -2.996 24.431 1.00 92.19 78 MET A O 1
ATOM 624 N N . LYS A 1 79 ? -21.328 -2.941 25.146 1.00 92.56 79 LYS A N 1
ATOM 625 C CA . LYS A 1 79 ? -21.813 -3.930 24.184 1.00 92.56 79 LYS A CA 1
ATOM 626 C C . LYS A 1 79 ? -21.798 -3.371 22.757 1.00 92.56 79 LYS A C 1
ATOM 628 O O . LYS A 1 79 ? -21.348 -4.058 21.847 1.00 92.56 79 LYS A O 1
ATOM 633 N N . GLU A 1 80 ? -22.213 -2.119 22.571 1.00 92.94 80 GLU A N 1
ATOM 634 C CA . GLU A 1 80 ? -22.117 -1.432 21.275 1.00 92.94 80 GLU A CA 1
ATOM 635 C C . GLU A 1 80 ? -20.659 -1.316 20.796 1.00 92.94 80 GLU A C 1
ATOM 637 O O . GLU A 1 80 ? -20.370 -1.525 19.616 1.00 92.94 80 GLU A O 1
ATOM 642 N N . LEU A 1 81 ? -19.717 -1.036 21.706 1.00 90.94 81 LEU A N 1
ATOM 643 C CA . LEU A 1 81 ? -18.288 -1.015 21.388 1.00 90.94 81 LEU A CA 1
ATOM 644 C C . LEU A 1 81 ? -17.776 -2.393 20.942 1.00 90.94 81 LEU A C 1
ATOM 646 O O . LEU A 1 81 ? -17.019 -2.470 19.976 1.00 90.94 81 LEU A O 1
ATOM 650 N N . GLU A 1 82 ? -18.177 -3.472 21.619 1.00 90.12 82 GLU A N 1
ATOM 651 C CA . GLU A 1 82 ? -17.819 -4.843 21.226 1.00 90.12 82 GLU A CA 1
ATOM 652 C C . GLU A 1 82 ? -18.342 -5.180 19.823 1.00 90.12 82 GLU A C 1
ATOM 654 O O . GLU A 1 82 ? -17.573 -5.642 18.980 1.00 90.12 82 GLU A O 1
ATOM 659 N N . GLU A 1 83 ? -19.604 -4.858 19.529 1.00 93.25 83 GLU A N 1
ATOM 660 C CA . GLU A 1 83 ? -20.198 -5.054 18.199 1.00 93.25 83 GLU A CA 1
ATOM 661 C C . GLU A 1 83 ? -19.464 -4.234 17.119 1.00 93.25 83 GLU A C 1
ATOM 663 O O . GLU A 1 83 ? -19.185 -4.747 16.031 1.00 93.25 83 GLU A O 1
ATOM 668 N N . LYS A 1 84 ? -19.069 -2.988 17.425 1.00 90.00 84 LYS A N 1
ATOM 669 C CA . LYS A 1 84 ? -18.285 -2.141 16.507 1.00 90.00 84 LYS A CA 1
ATOM 670 C C . LYS A 1 84 ? -16.889 -2.719 16.244 1.00 90.00 84 LYS A C 1
ATOM 672 O O . LYS A 1 84 ? -16.424 -2.679 15.106 1.00 90.00 84 LYS A O 1
ATOM 677 N N . ILE A 1 85 ? -16.226 -3.274 17.262 1.00 88.06 85 ILE A N 1
ATOM 678 C CA . ILE A 1 85 ? -14.917 -3.939 17.123 1.00 88.06 85 ILE A CA 1
ATOM 679 C C . ILE A 1 85 ? -15.026 -5.198 16.258 1.00 88.06 85 ILE A C 1
ATOM 681 O O . ILE A 1 85 ? -14.164 -5.430 15.404 1.00 88.06 85 ILE A O 1
ATOM 685 N N . ASP A 1 86 ? -16.061 -6.008 16.466 1.00 88.94 86 ASP A N 1
ATOM 686 C CA . ASP A 1 86 ? -16.273 -7.233 15.694 1.00 88.94 86 ASP A CA 1
ATOM 687 C C . ASP A 1 86 ? -16.539 -6.909 14.219 1.00 88.94 86 ASP A C 1
ATOM 689 O O . ASP A 1 86 ? -15.888 -7.482 13.341 1.00 88.94 86 ASP A O 1
ATOM 693 N N . GLN A 1 87 ? -17.406 -5.932 13.940 1.00 91.06 87 GLN A N 1
ATOM 694 C CA . GLN A 1 87 ? -17.675 -5.474 12.576 1.00 91.06 87 GLN A CA 1
ATOM 695 C C . GLN A 1 87 ? -16.411 -4.914 11.909 1.00 91.06 87 GLN A C 1
ATOM 697 O O . GLN A 1 87 ? -16.070 -5.316 10.797 1.00 91.06 87 GLN A O 1
ATOM 702 N N . TYR A 1 88 ? -15.662 -4.062 12.615 1.00 87.25 88 TYR A N 1
ATOM 703 C CA . TYR A 1 88 ? -14.380 -3.540 12.139 1.00 87.25 88 TYR A CA 1
ATOM 704 C C . TYR A 1 88 ? -13.394 -4.663 11.788 1.00 87.25 88 TYR A C 1
ATOM 706 O O . TYR A 1 88 ? -12.742 -4.629 10.748 1.00 87.25 88 TYR A O 1
ATOM 714 N N . THR A 1 89 ? -13.316 -5.697 12.628 1.00 84.50 89 THR A N 1
ATOM 715 C CA . THR A 1 89 ? -12.438 -6.853 12.401 1.00 84.50 89 THR A CA 1
ATOM 716 C C . THR A 1 89 ? -12.853 -7.646 11.161 1.00 84.50 89 THR A C 1
ATOM 718 O O . THR A 1 89 ? -11.991 -8.096 10.406 1.00 84.50 89 THR A O 1
ATOM 721 N N . ILE A 1 90 ? -14.157 -7.829 10.932 1.00 88.75 90 ILE A N 1
ATOM 722 C CA . ILE A 1 90 ? -14.674 -8.492 9.727 1.00 88.75 90 ILE A CA 1
ATOM 723 C C . ILE A 1 90 ? -14.272 -7.698 8.482 1.00 88.75 90 ILE A C 1
ATOM 725 O O . ILE A 1 90 ? -13.664 -8.267 7.578 1.00 88.75 90 ILE A O 1
ATOM 729 N N . GLU A 1 91 ? -14.535 -6.392 8.462 1.00 87.50 91 GLU A N 1
ATOM 730 C CA . GLU A 1 91 ? -14.245 -5.535 7.306 1.00 87.50 91 GLU A CA 1
ATOM 731 C C . GLU A 1 91 ? -12.745 -5.451 6.998 1.00 87.50 91 GLU A C 1
ATOM 733 O O . GLU A 1 91 ? -12.341 -5.523 5.837 1.00 87.50 91 GLU A O 1
ATOM 738 N N . VAL A 1 92 ? -11.906 -5.389 8.034 1.00 83.75 92 VAL A N 1
ATOM 739 C CA . VAL A 1 92 ? -10.447 -5.481 7.903 1.00 83.75 92 VAL A CA 1
ATOM 740 C C . VAL A 1 92 ? -10.031 -6.789 7.226 1.00 83.75 92 VAL A C 1
ATOM 742 O O . VAL A 1 92 ? -9.245 -6.772 6.278 1.00 83.75 92 VAL A O 1
ATOM 745 N N . ASN A 1 93 ? -10.558 -7.926 7.685 1.00 83.19 93 ASN A N 1
ATOM 746 C CA . ASN A 1 93 ? -10.219 -9.226 7.104 1.00 83.19 93 ASN A CA 1
ATOM 747 C C . ASN A 1 93 ? -10.700 -9.331 5.649 1.00 83.19 93 ASN A C 1
ATOM 749 O O . ASN A 1 93 ? -10.014 -9.902 4.802 1.00 83.19 93 ASN A O 1
ATOM 753 N N . GLU A 1 94 ? -11.868 -8.769 5.337 1.00 88.56 94 GLU A N 1
ATOM 754 C CA . GLU A 1 94 ? -12.372 -8.696 3.966 1.00 88.56 94 GLU A CA 1
ATOM 755 C C . GLU A 1 94 ? -11.466 -7.859 3.061 1.00 88.56 94 GLU A C 1
ATOM 757 O O . GLU A 1 94 ? -11.223 -8.266 1.924 1.00 88.56 94 GLU A O 1
ATOM 762 N N . LEU A 1 95 ? -10.941 -6.724 3.535 1.00 85.12 95 LEU A N 1
ATOM 763 C CA . LEU A 1 95 ? -9.958 -5.943 2.776 1.00 85.12 95 LEU A CA 1
ATOM 764 C C . LEU A 1 95 ? -8.675 -6.733 2.539 1.00 85.12 95 LEU A C 1
ATOM 766 O O . LEU A 1 95 ? -8.213 -6.804 1.403 1.00 85.12 95 LEU A O 1
ATOM 770 N N . GLN A 1 96 ? -8.136 -7.380 3.574 1.00 82.31 96 GLN A N 1
ATOM 771 C CA . GLN A 1 96 ? -6.903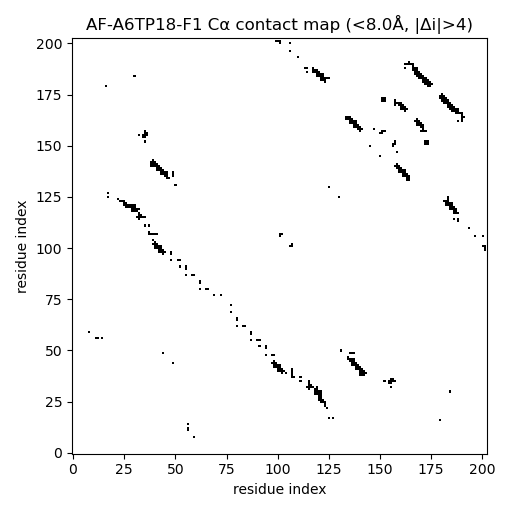 -8.164 3.458 1.00 82.31 96 GLN A CA 1
ATOM 772 C C . GLN A 1 96 ? -7.010 -9.298 2.431 1.00 82.31 96 GLN A C 1
ATOM 774 O O . GLN A 1 96 ? -6.040 -9.599 1.738 1.00 82.31 96 GLN A O 1
ATOM 779 N N . ASN A 1 97 ? -8.192 -9.904 2.295 1.00 84.88 97 ASN A N 1
ATOM 780 C CA . ASN A 1 97 ? -8.449 -10.957 1.309 1.00 84.88 97 ASN A CA 1
ATOM 781 C C . ASN A 1 97 ? -8.546 -10.445 -0.138 1.00 84.88 97 ASN A C 1
ATOM 783 O O . ASN A 1 97 ? -8.524 -11.254 -1.063 1.00 84.88 97 ASN A O 1
ATOM 787 N N . GLN A 1 98 ? -8.677 -9.132 -0.342 1.00 88.31 98 GLN A N 1
ATOM 788 C CA . GLN A 1 98 ? -8.739 -8.508 -1.667 1.00 88.31 98 GLN 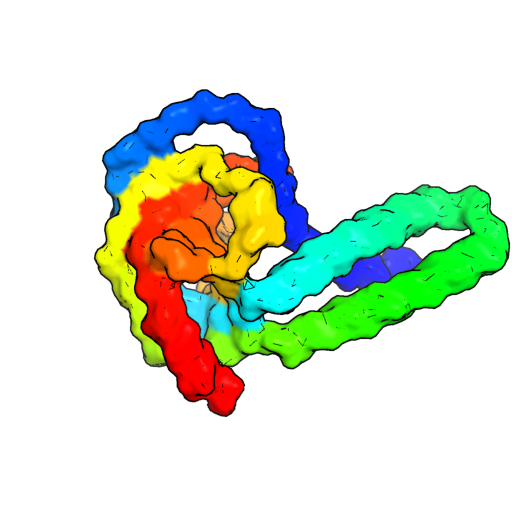A CA 1
ATOM 789 C C . GLN A 1 98 ? -7.381 -7.951 -2.125 1.00 88.31 98 GLN A C 1
ATOM 791 O O . GLN A 1 98 ? -7.257 -7.540 -3.278 1.00 88.31 98 GLN A O 1
ATOM 796 N N . ILE A 1 99 ? -6.365 -7.952 -1.254 1.00 87.88 99 ILE A N 1
ATOM 797 C CA . ILE A 1 99 ? -4.997 -7.551 -1.600 1.00 87.88 99 ILE A CA 1
ATOM 798 C C . ILE A 1 99 ? -4.430 -8.530 -2.629 1.00 87.88 99 ILE A C 1
ATOM 800 O O . ILE A 1 99 ? -4.441 -9.749 -2.430 1.00 87.88 99 ILE A O 1
ATOM 804 N N . ILE A 1 100 ? -3.893 -7.990 -3.719 1.00 90.19 100 ILE A N 1
ATOM 805 C CA . ILE A 1 100 ? -3.259 -8.784 -4.770 1.00 90.19 100 ILE A CA 1
ATOM 806 C C . ILE A 1 100 ? -1.801 -9.006 -4.381 1.00 90.19 100 ILE A C 1
ATOM 808 O O . ILE A 1 100 ? -1.072 -8.049 -4.145 1.00 90.19 100 ILE A O 1
ATOM 812 N N . ARG A 1 101 ? -1.358 -10.264 -4.339 1.00 90.56 101 ARG A N 1
ATOM 813 C CA . ARG A 1 101 ? 0.041 -10.612 -4.061 1.00 90.56 101 ARG A CA 1
ATOM 814 C C . ARG A 1 101 ? 0.736 -11.078 -5.328 1.00 90.56 101 ARG A C 1
ATOM 816 O O . ARG A 1 101 ? 0.302 -12.051 -5.941 1.00 90.56 101 ARG A O 1
ATOM 823 N N . ILE A 1 102 ? 1.830 -10.417 -5.695 1.00 90.19 102 ILE A N 1
ATOM 824 C CA . ILE A 1 102 ? 2.708 -10.843 -6.786 1.00 90.19 102 ILE A CA 1
ATOM 825 C C . ILE A 1 102 ? 3.997 -11.385 -6.176 1.00 90.19 102 ILE A C 1
ATOM 827 O O . ILE A 1 102 ? 4.751 -10.649 -5.549 1.00 90.19 102 ILE A O 1
ATOM 831 N N . THR A 1 103 ? 4.260 -12.671 -6.408 1.00 91.38 103 THR A N 1
ATOM 832 C CA . THR A 1 103 ? 5.477 -13.369 -5.953 1.00 91.38 103 THR A CA 1
ATOM 833 C C . THR A 1 103 ? 6.303 -13.932 -7.113 1.00 91.38 103 THR A C 1
ATOM 835 O O . THR A 1 103 ? 7.261 -14.669 -6.888 1.00 91.38 103 THR A O 1
ATOM 838 N N . ASN A 1 104 ? 5.908 -13.672 -8.366 1.00 90.94 104 ASN A N 1
ATOM 839 C CA . ASN A 1 104 ? 6.640 -14.130 -9.547 1.00 90.94 104 ASN A CA 1
ATOM 840 C C . ASN A 1 104 ? 7.886 -13.246 -9.756 1.00 90.94 104 ASN A C 1
ATOM 842 O O . ASN A 1 104 ? 7.719 -12.075 -10.102 1.00 90.94 104 ASN A O 1
ATOM 846 N N . PRO A 1 105 ? 9.115 -13.783 -9.622 1.00 90.94 105 PRO A N 1
ATOM 847 C CA . PRO A 1 105 ? 10.330 -12.975 -9.683 1.00 90.94 105 PRO A CA 1
ATOM 848 C C . PRO A 1 105 ? 10.520 -12.220 -11.002 1.00 90.94 105 PRO A C 1
ATOM 850 O O . PRO A 1 105 ? 11.012 -11.098 -10.979 1.00 90.94 105 PRO A O 1
ATOM 853 N N . GLU A 1 106 ? 10.115 -12.798 -12.138 1.00 91.44 106 GLU A N 1
ATOM 854 C CA . GLU A 1 106 ? 10.262 -12.145 -13.448 1.00 91.44 106 GLU A CA 1
ATOM 855 C C . GLU A 1 106 ? 9.315 -10.945 -13.572 1.00 91.44 106 GLU A C 1
ATOM 857 O O . GLU A 1 106 ? 9.738 -9.863 -13.962 1.00 91.44 106 GLU A O 1
ATOM 862 N N . ALA A 1 107 ? 8.058 -11.097 -13.139 1.00 90.50 107 ALA A N 1
ATOM 863 C CA . ALA A 1 107 ? 7.086 -10.003 -13.156 1.00 90.50 107 ALA A CA 1
ATOM 864 C C . ALA A 1 107 ? 7.510 -8.850 -12.231 1.00 90.50 107 ALA A C 1
ATOM 866 O O . ALA A 1 107 ? 7.433 -7.681 -12.603 1.00 90.50 107 ALA A O 1
ATOM 867 N N . ILE A 1 108 ? 8.006 -9.177 -11.034 1.00 93.19 108 ILE A N 1
ATOM 868 C CA . ILE A 1 108 ? 8.506 -8.174 -10.084 1.00 93.19 108 ILE A CA 1
ATOM 869 C C . ILE A 1 108 ? 9.746 -7.476 -10.646 1.00 93.19 108 ILE A C 1
ATOM 871 O O . ILE A 1 108 ? 9.874 -6.255 -10.540 1.00 93.19 108 ILE A O 1
ATOM 875 N N . LYS A 1 109 ? 10.654 -8.235 -11.267 1.00 93.12 109 LYS A N 1
ATOM 876 C CA . LYS A 1 109 ? 11.848 -7.687 -11.905 1.00 93.12 109 LYS A CA 1
ATOM 877 C C . LYS A 1 109 ? 11.486 -6.729 -13.038 1.00 93.12 109 LYS A C 1
ATOM 879 O O . LYS A 1 109 ? 12.077 -5.657 -13.085 1.00 93.12 109 LYS A O 1
ATOM 884 N N . ASP A 1 110 ? 10.518 -7.065 -13.886 1.00 92.12 110 ASP A N 1
ATOM 885 C CA . ASP A 1 110 ? 10.072 -6.196 -14.982 1.00 92.12 110 ASP A CA 1
ATOM 886 C C . ASP A 1 110 ? 9.494 -4.868 -14.463 1.00 92.12 110 ASP A C 1
ATOM 888 O O . ASP A 1 110 ? 9.835 -3.800 -14.979 1.00 92.12 110 ASP A O 1
ATOM 892 N N . VAL A 1 111 ? 8.683 -4.908 -13.395 1.00 91.88 111 VAL A N 1
ATOM 893 C CA . VAL A 1 111 ? 8.202 -3.703 -12.683 1.00 91.88 111 VAL A CA 1
ATOM 894 C C . VAL A 1 111 ? 9.370 -2.868 -12.180 1.00 91.88 111 VAL A C 1
ATOM 896 O O . VAL A 1 111 ? 9.431 -1.665 -12.432 1.00 91.88 111 VAL A O 1
ATOM 899 N N . PHE A 1 112 ? 10.331 -3.497 -11.513 1.00 92.81 112 PHE A N 1
ATOM 900 C CA . PHE A 1 112 ? 11.457 -2.780 -10.930 1.00 92.81 112 PHE A CA 1
ATOM 901 C C . PHE A 1 112 ? 12.440 -2.235 -11.957 1.00 92.81 112 PHE A C 1
ATOM 903 O O . PHE A 1 112 ? 12.970 -1.147 -11.759 1.00 92.81 112 PHE A O 1
ATOM 910 N N . ASP A 1 113 ? 12.666 -2.930 -13.067 1.00 93.81 113 ASP A N 1
ATOM 911 C CA . ASP A 1 113 ? 13.491 -2.416 -14.158 1.00 93.81 113 ASP A CA 1
ATOM 912 C C . ASP A 1 113 ? 12.879 -1.143 -14.748 1.00 93.81 113 ASP A C 1
ATOM 914 O O . ASP A 1 113 ? 13.601 -0.174 -14.979 1.00 93.81 113 ASP A O 1
ATOM 918 N N . LYS A 1 114 ? 11.547 -1.082 -14.883 1.00 91.62 114 LYS A N 1
ATOM 919 C CA . LYS A 1 114 ? 10.862 0.149 -15.298 1.00 91.62 114 LYS A CA 1
ATOM 920 C C . LYS A 1 114 ? 11.055 1.291 -14.308 1.00 91.62 114 LYS A C 1
ATOM 922 O O . LYS A 1 114 ? 11.356 2.397 -14.741 1.00 91.62 114 LYS A O 1
ATOM 927 N N . ILE A 1 115 ? 10.953 1.023 -13.006 1.00 91.94 115 ILE A N 1
ATOM 928 C CA . ILE A 1 115 ? 11.194 2.033 -11.961 1.00 91.94 115 ILE A CA 1
ATOM 929 C C . ILE A 1 115 ? 12.645 2.539 -12.011 1.00 91.94 115 ILE A C 1
ATOM 931 O O . ILE A 1 115 ? 12.878 3.743 -11.944 1.00 91.94 115 ILE A O 1
ATOM 935 N N . ARG A 1 116 ? 13.632 1.650 -12.180 1.00 92.62 116 ARG A N 1
ATOM 936 C CA . ARG A 1 116 ? 15.055 2.031 -12.298 1.00 92.62 116 ARG A CA 1
ATOM 937 C C . ARG A 1 116 ? 15.341 2.905 -13.522 1.00 92.62 116 ARG A C 1
ATOM 939 O O . ARG A 1 116 ? 16.254 3.727 -13.485 1.00 92.62 116 ARG A O 1
ATOM 946 N N . GLU A 1 117 ? 14.597 2.704 -14.609 1.00 90.81 117 GLU A N 1
ATOM 947 C CA . GLU A 1 117 ? 14.700 3.478 -15.855 1.00 90.81 117 GLU A CA 1
ATOM 948 C C . GLU A 1 117 ? 13.992 4.844 -15.783 1.00 90.81 117 GLU A C 1
ATOM 950 O O . GLU A 1 117 ? 14.222 5.705 -16.642 1.00 90.81 117 GLU A O 1
ATOM 955 N N . SER A 1 118 ? 13.134 5.058 -14.783 1.00 88.31 118 SER A N 1
ATOM 956 C CA . SER A 1 118 ? 12.364 6.288 -14.630 1.00 88.31 118 SER A CA 1
ATOM 957 C C . SER A 1 118 ? 13.240 7.489 -14.280 1.00 88.31 118 SER A C 1
ATOM 959 O O . SER A 1 118 ? 14.242 7.405 -13.570 1.00 88.31 118 SER A O 1
ATOM 961 N N . LYS A 1 119 ? 12.814 8.662 -14.757 1.00 86.06 119 LYS A N 1
ATOM 962 C CA . LYS A 1 119 ? 13.339 9.941 -14.273 1.00 86.06 119 LYS A CA 1
ATOM 963 C C . LYS A 1 119 ? 12.618 10.304 -12.990 1.00 86.06 119 LYS A C 1
ATOM 965 O O . LYS A 1 119 ? 11.389 10.246 -12.961 1.00 86.06 119 LYS A O 1
ATOM 970 N N . ALA A 1 120 ? 13.385 10.711 -11.991 1.00 86.19 120 ALA A N 1
ATOM 971 C CA . ALA A 1 120 ? 12.891 10.986 -10.660 1.00 86.19 120 ALA A CA 1
ATOM 972 C C . ALA A 1 120 ? 13.498 12.275 -10.116 1.00 86.19 120 ALA A C 1
ATOM 974 O O . ALA A 1 120 ? 14.670 12.563 -10.371 1.00 86.19 120 ALA A O 1
ATOM 975 N N . ASN A 1 121 ? 12.702 13.031 -9.369 1.00 83.31 121 ASN A N 1
ATOM 976 C CA . ASN A 1 121 ? 13.139 14.232 -8.668 1.00 83.31 121 ASN A CA 1
ATOM 977 C C . ASN A 1 121 ? 12.685 14.166 -7.215 1.00 83.31 121 ASN A C 1
ATOM 979 O O . ASN A 1 121 ? 11.662 13.549 -6.910 1.00 83.31 121 ASN A O 1
ATOM 983 N N . TYR A 1 122 ? 13.430 14.843 -6.350 1.00 78.31 122 TYR A N 1
ATOM 984 C CA . TYR A 1 122 ? 12.998 15.070 -4.983 1.00 78.31 122 TYR A CA 1
ATOM 985 C C . TYR A 1 122 ? 11.868 16.098 -4.936 1.00 78.31 122 TYR A C 1
ATOM 987 O O . TYR A 1 122 ? 12.011 17.227 -5.411 1.00 78.31 122 TYR A O 1
ATOM 995 N N . ASP A 1 123 ? 10.768 15.708 -4.309 1.00 72.81 123 ASP A N 1
ATOM 996 C CA . ASP A 1 123 ? 9.673 16.580 -3.923 1.00 72.81 123 ASP A CA 1
ATOM 997 C C . ASP A 1 123 ? 9.502 16.523 -2.403 1.00 72.81 123 ASP A C 1
ATOM 999 O O . ASP A 1 123 ? 9.828 15.538 -1.741 1.00 72.81 123 ASP A O 1
ATOM 1003 N N . LYS A 1 124 ? 9.061 17.627 -1.814 1.00 60.62 124 LYS A N 1
ATOM 1004 C CA . LYS A 1 124 ? 8.881 17.730 -0.363 1.00 60.62 124 LYS A CA 1
ATOM 1005 C C . LYS A 1 124 ? 7.422 17.642 0.060 1.00 60.62 124 LYS A C 1
ATOM 1007 O O . LYS A 1 124 ? 7.161 17.800 1.251 1.00 60.62 124 LYS A O 1
ATOM 1012 N N . TYR A 1 125 ? 6.474 17.453 -0.862 1.00 62.53 125 TYR A N 1
ATOM 1013 C CA . TYR A 1 125 ? 5.071 17.567 -0.486 1.00 62.53 125 TYR A CA 1
ATOM 1014 C C . TYR A 1 125 ? 4.081 16.738 -1.309 1.00 62.53 125 TYR A C 1
ATOM 1016 O O . TYR A 1 125 ? 3.660 17.140 -2.396 1.00 62.53 125 TYR A O 1
ATOM 1024 N N . LEU A 1 126 ? 3.549 15.697 -0.665 1.00 67.31 126 LEU A N 1
ATOM 1025 C CA . LEU A 1 126 ? 2.355 14.995 -1.109 1.00 67.31 126 LEU A CA 1
ATOM 1026 C C . LEU A 1 126 ? 1.160 15.623 -0.397 1.00 67.31 126 LEU A C 1
ATOM 1028 O O . LEU A 1 126 ? 1.010 15.500 0.821 1.00 67.31 126 LEU A O 1
ATOM 1032 N N . SER A 1 127 ? 0.293 16.313 -1.136 1.00 67.25 127 SER A N 1
ATOM 1033 C CA . SER A 1 127 ? -0.893 16.914 -0.515 1.00 67.25 127 SER A CA 1
ATOM 1034 C C . SER A 1 127 ? -1.871 15.837 -0.028 1.00 67.25 127 SER A C 1
ATOM 1036 O O . SER A 1 127 ? -2.155 14.875 -0.745 1.00 67.25 127 SER A O 1
ATOM 1038 N N . GLU A 1 128 ? -2.450 16.017 1.163 1.00 65.00 128 GLU A N 1
ATOM 1039 C CA . GLU A 1 128 ? -3.508 15.124 1.664 1.00 65.00 128 GLU A CA 1
ATOM 1040 C C . GLU A 1 128 ? -4.701 15.045 0.703 1.00 65.00 128 GLU A C 1
ATOM 1042 O O . GLU A 1 128 ? -5.311 13.988 0.536 1.00 65.00 128 GLU A O 1
ATOM 1047 N N . ASP A 1 129 ? -5.017 16.159 0.041 1.00 68.06 129 ASP A N 1
ATOM 1048 C CA . ASP A 1 129 ? -6.084 16.227 -0.953 1.00 68.06 129 ASP A CA 1
ATOM 1049 C C . ASP A 1 129 ? -5.817 15.297 -2.140 1.00 68.06 129 ASP A C 1
ATOM 1051 O O . ASP A 1 129 ? -6.758 14.686 -2.652 1.00 68.06 129 ASP A O 1
ATOM 1055 N N . LEU A 1 130 ? -4.556 15.138 -2.552 1.00 70.44 130 LEU A N 1
ATOM 1056 C CA . LEU A 1 130 ? -4.186 14.190 -3.600 1.00 70.44 130 LEU A CA 1
ATOM 1057 C C . LEU A 1 130 ? -4.438 12.753 -3.131 1.00 70.44 130 LEU A C 1
ATOM 1059 O O . LEU A 1 130 ? -5.116 12.002 -3.821 1.00 70.44 130 LEU A O 1
ATOM 1063 N N . LEU A 1 131 ? -3.997 12.387 -1.926 1.00 69.69 131 LEU A N 1
ATOM 1064 C CA . LEU A 1 131 ? -4.223 11.048 -1.365 1.00 69.69 131 LEU A CA 1
ATOM 1065 C C . LEU A 1 131 ? -5.703 10.708 -1.149 1.00 69.69 131 LEU A C 1
ATOM 1067 O O . LEU A 1 131 ? -6.090 9.545 -1.240 1.00 69.69 131 LEU A O 1
ATOM 1071 N N . ARG A 1 132 ? -6.542 11.696 -0.831 1.00 69.38 132 ARG A N 1
ATOM 1072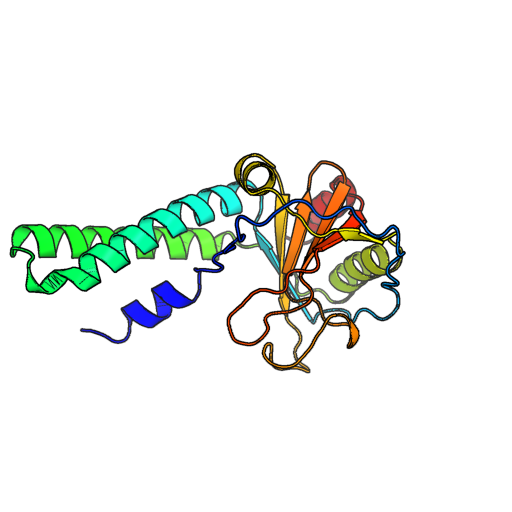 C CA . ARG A 1 132 ? -7.978 11.474 -0.597 1.00 69.38 132 ARG A CA 1
ATOM 1073 C C . ARG A 1 132 ? -8.776 11.354 -1.889 1.00 69.38 132 ARG A C 1
ATOM 1075 O O . ARG A 1 132 ? -9.750 10.606 -1.929 1.00 69.38 132 ARG A O 1
ATOM 1082 N N . ASN A 1 133 ? -8.397 12.109 -2.918 1.00 72.69 133 ASN A N 1
ATOM 1083 C CA . ASN A 1 133 ? -9.210 12.258 -4.124 1.00 72.69 133 ASN A CA 1
ATOM 1084 C C . ASN A 1 133 ? -8.655 11.514 -5.341 1.00 72.69 133 ASN A C 1
ATOM 1086 O O . ASN A 1 133 ? -9.399 11.299 -6.298 1.00 72.69 133 ASN A O 1
ATOM 1090 N N . ALA A 1 134 ? -7.381 11.126 -5.331 1.00 78.81 134 ALA A N 1
ATOM 1091 C CA . ALA A 1 134 ? -6.785 10.428 -6.455 1.00 78.81 134 ALA A CA 1
ATOM 1092 C C . ALA A 1 134 ? -7.127 8.936 -6.467 1.00 78.81 134 ALA A C 1
ATOM 1094 O O . ALA A 1 134 ? -7.338 8.293 -5.436 1.00 78.81 134 ALA A O 1
ATOM 1095 N N . ASN A 1 135 ? -7.114 8.374 -7.669 1.00 85.56 135 ASN A N 1
ATOM 1096 C CA . ASN A 1 135 ? -7.048 6.940 -7.867 1.00 85.56 135 ASN A CA 1
ATOM 1097 C C . ASN A 1 135 ? -5.574 6.548 -7.977 1.00 85.56 135 ASN A C 1
ATOM 1099 O O . ASN A 1 135 ? -4.863 6.992 -8.881 1.00 85.56 135 ASN A O 1
ATOM 1103 N N . TYR A 1 136 ? -5.120 5.721 -7.045 1.00 87.38 136 TYR A N 1
ATOM 1104 C CA . TYR A 1 136 ? -3.760 5.202 -7.041 1.00 87.38 136 TYR A CA 1
ATOM 1105 C C . TYR A 1 136 ? -3.738 3.752 -6.577 1.00 87.38 136 TYR A C 1
ATOM 1107 O O . TYR A 1 136 ? -4.578 3.330 -5.776 1.00 87.38 136 TYR A O 1
ATOM 1115 N N . TYR A 1 137 ? -2.756 2.999 -7.062 1.00 89.62 137 TYR A N 1
ATOM 1116 C CA . TYR A 1 137 ? -2.346 1.750 -6.429 1.00 89.62 137 TYR A CA 1
ATOM 1117 C C . TYR A 1 137 ? -1.417 2.070 -5.269 1.00 89.62 137 TYR A C 1
ATOM 1119 O O . TYR A 1 137 ? -0.501 2.871 -5.438 1.00 89.62 137 TYR A O 1
ATOM 1127 N N . ALA A 1 138 ? -1.616 1.425 -4.123 1.00 88.12 138 ALA A N 1
ATOM 1128 C CA . ALA A 1 138 ? -0.597 1.378 -3.081 1.00 88.12 138 ALA A CA 1
ATOM 1129 C C . ALA A 1 138 ? 0.073 0.012 -3.154 1.00 88.12 138 ALA A C 1
ATOM 1131 O O . ALA A 1 138 ? -0.605 -1.014 -3.225 1.00 88.12 138 ALA A O 1
ATOM 1132 N N . VAL A 1 139 ? 1.398 -0.004 -3.183 1.00 89.00 139 VAL A N 1
ATOM 1133 C CA . VAL A 1 139 ? 2.176 -1.233 -3.300 1.00 89.00 139 VAL A CA 1
ATOM 1134 C C . VAL A 1 139 ? 3.126 -1.301 -2.122 1.00 89.00 139 VAL A C 1
ATOM 1136 O O . VAL A 1 139 ? 3.966 -0.418 -1.955 1.00 89.00 139 VAL A O 1
ATOM 1139 N N . LEU A 1 140 ? 2.985 -2.342 -1.309 1.00 87.31 140 LEU A N 1
ATOM 1140 C CA . LEU A 1 140 ? 3.929 -2.678 -0.251 1.00 87.31 140 LEU A CA 1
ATOM 1141 C C . LEU A 1 140 ? 4.926 -3.693 -0.786 1.00 87.31 140 LEU A C 1
ATOM 1143 O O . LEU A 1 140 ? 4.566 -4.611 -1.526 1.00 87.31 140 LEU A O 1
ATOM 1147 N N . LEU A 1 141 ? 6.184 -3.518 -0.412 1.00 87.06 141 LEU A N 1
ATOM 1148 C CA . LEU A 1 141 ? 7.285 -4.295 -0.950 1.00 87.06 141 LEU A CA 1
ATOM 1149 C C . LEU A 1 141 ? 8.001 -5.020 0.175 1.00 87.06 141 LEU A C 1
ATOM 1151 O O . LEU A 1 141 ? 8.336 -4.428 1.201 1.00 87.06 141 LEU A O 1
ATOM 1155 N N . SER A 1 142 ? 8.244 -6.309 -0.035 1.00 87.12 142 SER A N 1
ATOM 1156 C CA . SER A 1 142 ? 8.922 -7.158 0.940 1.00 87.12 142 SER A CA 1
ATOM 1157 C C . SER A 1 142 ? 10.228 -7.699 0.381 1.00 87.12 142 SER A C 1
ATOM 1159 O O . SER A 1 142 ? 10.310 -8.095 -0.781 1.00 87.12 142 SER A O 1
ATOM 1161 N N . TYR A 1 143 ? 11.236 -7.762 1.244 1.00 87.12 143 TYR A N 1
ATOM 1162 C CA . TYR A 1 143 ? 12.568 -8.284 0.958 1.00 87.12 143 TYR A CA 1
ATOM 1163 C C . TYR A 1 143 ? 12.898 -9.360 1.994 1.00 87.12 143 TYR A C 1
ATOM 1165 O O . TYR A 1 143 ? 12.609 -9.190 3.178 1.00 87.12 143 TYR A O 1
ATOM 1173 N N . LYS A 1 144 ? 13.488 -10.481 1.577 1.00 86.44 144 LYS A N 1
ATOM 1174 C CA . LYS A 1 144 ? 13.861 -11.585 2.482 1.00 86.44 144 LYS A CA 1
ATOM 1175 C C . LYS A 1 144 ? 15.223 -11.397 3.139 1.00 86.44 144 LYS A C 1
ATOM 1177 O O . LYS A 1 144 ? 15.533 -12.104 4.096 1.00 86.44 144 LYS A O 1
ATOM 1182 N N . ASP A 1 145 ? 16.057 -10.522 2.592 1.00 81.69 145 ASP A N 1
ATOM 1183 C CA . ASP A 1 145 ? 17.444 -10.318 3.006 1.00 81.69 145 ASP A CA 1
ATOM 1184 C C . ASP A 1 145 ? 17.624 -9.198 4.038 1.00 81.69 145 ASP A C 1
ATOM 1186 O O . ASP A 1 145 ? 18.735 -9.015 4.541 1.00 81.69 145 ASP A O 1
ATOM 1190 N N . ILE A 1 146 ? 16.545 -8.500 4.407 1.00 74.19 146 ILE A N 1
ATOM 1191 C CA . ILE A 1 146 ? 16.576 -7.401 5.372 1.00 74.19 146 ILE A CA 1
ATOM 1192 C C . ILE A 1 146 ? 15.387 -7.400 6.336 1.00 74.19 146 ILE A C 1
ATOM 1194 O O . ILE A 1 146 ? 14.318 -7.928 6.044 1.00 74.19 146 ILE A O 1
ATOM 1198 N N . ASP A 1 147 ? 15.587 -6.749 7.483 1.00 65.62 147 ASP A N 1
ATOM 1199 C CA . ASP A 1 147 ? 14.519 -6.356 8.400 1.00 65.62 147 ASP A CA 1
ATOM 1200 C C . ASP A 1 147 ? 14.146 -4.884 8.123 1.00 65.62 147 ASP A C 1
ATOM 1202 O O . ASP A 1 147 ? 15.022 -4.059 7.837 1.00 65.62 147 ASP A O 1
ATOM 1206 N N . ILE A 1 148 ? 12.855 -4.543 8.174 1.00 60.56 148 ILE A N 1
ATOM 1207 C CA . ILE A 1 148 ? 12.293 -3.269 7.657 1.00 60.56 148 ILE A CA 1
ATOM 1208 C C . ILE A 1 148 ? 12.841 -2.030 8.401 1.00 60.56 148 ILE A C 1
ATOM 1210 O O . ILE A 1 148 ? 12.795 -0.913 7.899 1.00 60.56 148 ILE A O 1
ATOM 1214 N N . LEU A 1 149 ? 13.406 -2.216 9.595 1.00 56.09 149 LEU A N 1
ATOM 1215 C CA . LEU A 1 149 ? 13.711 -1.138 10.540 1.00 56.09 149 LEU A CA 1
ATOM 1216 C C . LEU A 1 149 ? 15.066 -0.434 10.341 1.00 56.09 149 LEU A C 1
ATOM 1218 O O . LEU A 1 149 ? 15.379 0.466 11.118 1.00 56.09 149 LEU A O 1
ATOM 1222 N N . THR A 1 150 ? 15.898 -0.837 9.374 1.00 57.12 150 THR A N 1
ATOM 1223 C CA . THR A 1 150 ? 17.301 -0.365 9.322 1.00 57.12 150 THR A CA 1
ATOM 1224 C C . THR A 1 150 ? 17.810 0.102 7.964 1.00 57.12 150 THR A C 1
ATOM 1226 O O . THR A 1 150 ? 18.974 0.483 7.887 1.00 57.12 150 THR A O 1
ATOM 1229 N N . ASN A 1 151 ? 17.001 0.058 6.905 1.00 61.88 151 ASN A N 1
ATOM 1230 C CA . ASN A 1 151 ? 17.483 0.327 5.548 1.00 61.88 151 ASN A CA 1
ATOM 1231 C C . ASN A 1 151 ? 16.772 1.516 4.914 1.00 61.88 151 ASN A C 1
ATOM 1233 O O . ASN A 1 151 ? 15.634 1.828 5.258 1.00 61.88 151 ASN A O 1
ATOM 1237 N N . SER A 1 152 ? 17.471 2.161 3.987 1.00 67.69 152 SER A N 1
ATOM 1238 C CA . SER A 1 152 ? 17.029 3.379 3.314 1.00 67.69 152 SER A CA 1
ATOM 1239 C C . SER A 1 152 ? 17.001 3.235 1.796 1.00 67.69 152 SER A C 1
ATOM 1241 O O . SER A 1 152 ? 17.505 2.250 1.238 1.00 67.69 152 SER A O 1
ATOM 1243 N N . LEU A 1 153 ? 16.491 4.261 1.112 1.00 73.62 153 LEU A N 1
ATOM 1244 C CA . LEU A 1 153 ? 16.615 4.370 -0.337 1.00 73.62 153 LEU A CA 1
ATOM 1245 C C . LEU A 1 153 ? 18.076 4.356 -0.794 1.00 73.62 153 LEU A C 1
ATOM 1247 O O . LEU A 1 153 ? 18.379 3.806 -1.852 1.00 73.62 153 LEU A O 1
ATOM 1251 N N . GLU A 1 154 ? 18.991 4.947 -0.022 1.00 75.94 154 GLU A N 1
ATOM 1252 C CA . GLU A 1 154 ? 20.425 4.990 -0.346 1.00 75.94 154 GLU A CA 1
ATOM 1253 C C . GLU A 1 154 ? 21.021 3.576 -0.435 1.00 75.94 154 GLU A C 1
ATOM 1255 O O . GLU A 1 154 ? 21.886 3.311 -1.271 1.00 75.94 154 GLU A O 1
ATOM 1260 N N . ASP A 1 155 ? 20.491 2.641 0.357 1.00 81.25 155 ASP A N 1
ATOM 1261 C CA . ASP A 1 155 ? 20.868 1.222 0.345 1.00 81.25 155 ASP A CA 1
ATOM 1262 C C . ASP A 1 155 ? 20.169 0.429 -0.779 1.00 81.25 155 ASP A C 1
ATOM 1264 O O . ASP A 1 155 ? 20.468 -0.746 -1.021 1.00 81.25 155 ASP A O 1
ATOM 1268 N N . GLY A 1 156 ? 19.256 1.088 -1.497 1.00 86.69 156 GLY A N 1
ATOM 1269 C CA . GLY A 1 156 ? 18.490 0.559 -2.617 1.00 86.69 156 GLY A CA 1
ATOM 1270 C C . GLY A 1 156 ? 17.147 -0.059 -2.230 1.00 86.69 156 GLY A C 1
ATOM 1271 O O . GLY A 1 156 ? 16.535 -0.699 -3.080 1.00 86.69 156 GLY A O 1
ATOM 1272 N N . TYR A 1 157 ? 16.669 0.094 -0.995 1.00 85.19 157 TYR A N 1
ATOM 1273 C CA . TYR A 1 157 ? 15.405 -0.509 -0.560 1.00 85.19 157 TYR A CA 1
ATOM 1274 C C . TYR A 1 157 ? 14.266 0.511 -0.561 1.00 85.19 157 TYR A C 1
ATOM 1276 O O . TYR A 1 157 ? 14.434 1.635 -0.098 1.00 85.19 157 TYR A O 1
ATOM 1284 N N . ILE A 1 158 ? 13.097 0.097 -1.057 1.00 83.31 158 ILE A N 1
ATOM 1285 C CA . ILE A 1 158 ? 11.845 0.859 -0.964 1.00 83.31 158 ILE A CA 1
ATOM 1286 C C . ILE A 1 158 ? 10.752 -0.044 -0.404 1.00 83.31 158 ILE A C 1
ATOM 1288 O O . ILE A 1 158 ? 10.583 -1.157 -0.881 1.00 83.31 158 ILE A O 1
ATOM 1292 N N . PHE A 1 159 ? 10.006 0.411 0.602 1.00 81.12 159 PHE A N 1
ATOM 1293 C CA . PHE A 1 159 ? 9.031 -0.438 1.314 1.00 81.12 159 PHE A CA 1
ATOM 1294 C C . PHE A 1 159 ? 7.581 -0.177 0.925 1.00 81.12 159 PHE A C 1
ATOM 1296 O O . PHE A 1 159 ? 6.720 -1.040 1.096 1.00 81.12 159 PHE A O 1
ATOM 1303 N N . SER A 1 160 ? 7.313 1.006 0.384 1.00 84.38 160 SER A N 1
ATOM 1304 C CA . SER A 1 160 ? 6.001 1.386 -0.116 1.00 84.38 160 SER A CA 1
ATOM 1305 C C . SER A 1 160 ? 6.146 2.320 -1.304 1.00 84.38 160 SER A C 1
ATOM 1307 O O . SER A 1 160 ? 6.999 3.212 -1.283 1.00 84.38 160 SER A O 1
ATOM 1309 N N . LEU A 1 161 ? 5.269 2.161 -2.286 1.00 86.44 161 LEU A N 1
ATOM 1310 C CA . LEU A 1 161 ? 5.105 3.113 -3.373 1.00 86.44 161 LEU A CA 1
ATOM 1311 C C . LEU A 1 161 ? 3.629 3.334 -3.705 1.00 86.44 161 LEU A C 1
ATOM 1313 O O . LEU A 1 161 ? 2.792 2.458 -3.473 1.00 86.44 161 LEU A O 1
ATOM 1317 N N . LEU A 1 162 ? 3.321 4.505 -4.251 1.00 88.88 162 LEU A N 1
ATOM 1318 C CA . LEU A 1 162 ? 2.004 4.879 -4.754 1.00 88.88 162 LEU A CA 1
ATOM 1319 C C . LEU A 1 162 ? 2.104 5.137 -6.255 1.00 88.88 162 LEU A C 1
ATOM 1321 O O . LEU A 1 162 ? 3.004 5.849 -6.689 1.00 88.88 162 LEU A O 1
ATOM 1325 N N . ILE A 1 163 ? 1.189 4.574 -7.040 1.00 90.25 163 ILE A N 1
ATOM 1326 C CA . ILE A 1 163 ? 1.163 4.722 -8.501 1.00 90.25 163 ILE A CA 1
ATOM 1327 C C . ILE A 1 163 ? -0.152 5.380 -8.893 1.00 90.25 163 ILE A C 1
ATOM 1329 O O . ILE A 1 163 ? -1.209 4.758 -8.773 1.00 90.25 163 ILE A O 1
ATOM 1333 N N . PHE A 1 164 ? -0.081 6.622 -9.355 1.00 89.50 164 PHE A N 1
ATOM 1334 C CA . PHE A 1 164 ? -1.219 7.465 -9.709 1.00 89.50 164 PHE A CA 1
ATOM 1335 C C . PHE A 1 164 ? -1.578 7.344 -11.194 1.00 89.50 164 PHE A C 1
ATOM 1337 O O . PHE A 1 164 ? -0.711 7.128 -12.042 1.00 89.50 164 PHE A O 1
ATOM 1344 N N . GLU A 1 165 ? -2.862 7.530 -11.518 1.00 90.12 165 GLU A N 1
ATOM 1345 C CA . GLU A 1 165 ? -3.375 7.512 -12.903 1.00 90.12 165 GLU A CA 1
ATOM 1346 C C . GLU A 1 165 ? -2.686 8.524 -13.835 1.00 90.12 165 GLU A C 1
ATOM 1348 O O . GLU A 1 165 ? -2.638 8.327 -15.048 1.00 90.12 165 GLU A O 1
ATOM 1353 N N . ASP A 1 166 ? -2.126 9.608 -13.293 1.00 87.88 166 ASP A N 1
ATOM 1354 C CA . ASP A 1 166 ? -1.403 10.622 -14.065 1.00 87.88 166 ASP A CA 1
ATOM 1355 C C . ASP A 1 166 ? 0.045 10.227 -14.413 1.00 87.88 166 ASP A C 1
ATOM 1357 O O . ASP A 1 166 ? 0.791 11.049 -14.946 1.00 87.88 166 ASP A O 1
ATOM 1361 N N . ASN A 1 167 ? 0.410 8.957 -14.197 1.00 86.94 167 ASN A N 1
ATOM 1362 C CA . ASN A 1 167 ? 1.745 8.380 -14.384 1.00 86.94 167 ASN A CA 1
ATOM 1363 C C . ASN A 1 167 ? 2.779 8.836 -13.349 1.00 86.94 167 ASN A C 1
ATOM 1365 O O . ASN A 1 167 ? 3.985 8.681 -13.561 1.00 86.94 167 ASN A O 1
ATOM 1369 N N . THR A 1 168 ? 2.332 9.382 -12.221 1.00 87.31 168 THR A N 1
ATOM 1370 C CA . THR A 1 168 ? 3.215 9.704 -11.101 1.00 87.31 168 THR A CA 1
ATOM 1371 C C . THR A 1 168 ? 3.408 8.482 -10.205 1.00 87.31 168 THR A C 1
ATOM 1373 O O . THR A 1 168 ? 2.455 7.807 -9.814 1.00 87.31 168 THR A O 1
ATOM 1376 N N . LEU A 1 169 ? 4.661 8.196 -9.871 1.00 87.94 169 LEU A N 1
ATOM 1377 C CA . LEU A 1 169 ? 5.090 7.206 -8.893 1.00 87.94 169 LEU A CA 1
ATOM 1378 C C . LEU A 1 169 ? 5.707 7.942 -7.705 1.00 87.94 169 LEU A C 1
ATOM 1380 O O . LEU A 1 169 ? 6.657 8.699 -7.892 1.00 87.94 169 LEU A O 1
ATOM 1384 N N . VAL A 1 170 ? 5.206 7.658 -6.507 1.00 85.12 170 VAL A N 1
ATOM 1385 C CA . VAL A 1 170 ? 5.676 8.228 -5.239 1.00 85.12 170 VAL A CA 1
ATOM 1386 C C . VAL A 1 170 ? 6.255 7.127 -4.368 1.00 85.12 170 VAL A C 1
ATOM 1388 O O . VAL A 1 170 ? 5.625 6.088 -4.193 1.00 85.12 170 VAL A O 1
ATOM 1391 N N . PHE A 1 171 ? 7.419 7.355 -3.770 1.00 80.62 171 PHE A N 1
ATOM 1392 C CA . PHE A 1 171 ? 7.963 6.523 -2.694 1.00 80.62 171 PHE A CA 1
ATOM 1393 C C . PHE A 1 171 ? 8.579 7.397 -1.601 1.00 80.62 171 PHE A C 1
ATOM 1395 O O . PHE A 1 171 ? 8.950 8.545 -1.844 1.00 80.62 171 PHE A O 1
ATOM 1402 N N . PHE A 1 172 ? 8.659 6.838 -0.394 1.00 73.50 172 PHE A N 1
ATOM 1403 C CA . PHE A 1 172 ? 9.106 7.528 0.816 1.00 73.50 172 PHE A CA 1
ATOM 1404 C C . PHE A 1 172 ? 10.461 6.966 1.266 1.00 73.50 172 PHE A C 1
ATOM 1406 O O . PHE A 1 172 ? 10.616 5.748 1.347 1.00 73.50 172 PHE A O 1
ATOM 1413 N N . ASP A 1 173 ? 11.432 7.840 1.545 1.00 62.78 173 ASP A N 1
ATOM 1414 C CA . ASP A 1 173 ? 12.817 7.441 1.847 1.00 62.78 173 ASP A CA 1
ATOM 1415 C C . ASP A 1 173 ? 13.016 6.908 3.285 1.00 62.78 173 ASP A C 1
ATOM 1417 O O . ASP A 1 173 ? 13.597 5.835 3.455 1.00 62.78 173 ASP A O 1
ATOM 1421 N N . LYS A 1 174 ? 12.551 7.602 4.344 1.00 56.56 174 LYS A N 1
ATOM 1422 C CA . LYS A 1 174 ? 12.897 7.236 5.740 1.00 56.56 174 LYS A CA 1
ATOM 1423 C C . LYS A 1 174 ? 11.774 7.464 6.765 1.00 56.56 174 LYS A C 1
ATOM 1425 O O . LYS A 1 174 ? 11.009 8.420 6.694 1.00 56.56 174 LYS A O 1
ATOM 1430 N N . VAL A 1 175 ? 11.751 6.598 7.784 1.00 48.03 175 VAL A N 1
ATOM 1431 C CA . VAL A 1 175 ? 11.157 6.856 9.109 1.00 48.03 175 VAL A CA 1
ATOM 1432 C C . VAL A 1 175 ? 12.329 7.056 10.070 1.00 48.03 175 VAL A C 1
ATOM 1434 O O . VAL A 1 175 ? 13.114 6.125 10.257 1.00 48.03 175 VAL A O 1
ATOM 1437 N N . PHE A 1 176 ? 12.486 8.239 10.669 1.00 39.59 176 PHE A N 1
ATOM 1438 C CA . PHE A 1 176 ? 13.581 8.525 11.602 1.00 39.59 176 PHE A CA 1
ATOM 1439 C C . PHE A 1 176 ? 13.006 8.931 12.965 1.00 39.59 176 PHE A C 1
ATOM 1441 O O . PHE A 1 176 ? 12.241 9.878 13.067 1.00 39.59 176 PHE A O 1
ATOM 1448 N N . ASP A 1 177 ? 13.341 8.184 14.020 1.00 38.75 177 ASP A N 1
ATOM 1449 C CA . ASP A 1 177 ? 12.960 8.484 15.416 1.00 38.75 177 ASP A CA 1
ATOM 1450 C C . ASP A 1 177 ? 11.450 8.722 15.666 1.00 38.75 177 ASP A C 1
ATOM 1452 O O . ASP A 1 177 ? 11.047 9.517 16.510 1.00 38.75 177 ASP A O 1
ATOM 1456 N N . GLY A 1 178 ? 10.586 8.017 14.924 1.00 41.59 178 GLY A N 1
ATOM 1457 C CA . GLY A 1 178 ? 9.129 8.155 15.041 1.00 41.59 178 GLY A CA 1
ATOM 1458 C C . GLY A 1 178 ? 8.533 9.361 14.305 1.00 41.59 178 GLY A C 1
ATOM 1459 O O . GLY A 1 178 ? 7.313 9.515 14.319 1.00 41.59 178 GLY A O 1
ATOM 1460 N N . GLU A 1 179 ? 9.354 10.160 13.619 1.00 38.84 179 GLU A N 1
ATOM 1461 C CA . GLU A 1 179 ? 8.927 11.226 12.714 1.00 38.84 179 GLU A CA 1
ATOM 1462 C C . GLU A 1 179 ? 9.279 10.850 11.260 1.00 38.84 179 GLU A C 1
ATOM 1464 O O . GLU A 1 179 ? 10.365 10.359 10.937 1.00 38.84 179 GLU A O 1
ATOM 1469 N N . LEU A 1 180 ? 8.312 11.013 10.356 1.00 45.88 180 LEU A N 1
ATOM 1470 C CA . LEU A 1 180 ? 8.519 10.821 8.923 1.00 45.88 180 LEU A CA 1
ATOM 1471 C C . LEU A 1 180 ? 9.252 12.055 8.374 1.00 45.88 180 LEU A C 1
ATOM 1473 O O . LEU A 1 180 ? 8.606 13.015 7.952 1.00 45.88 180 LEU A O 1
ATOM 1477 N N . GLU A 1 181 ? 10.589 12.035 8.331 1.00 44.00 181 GLU A N 1
ATOM 1478 C CA . GLU A 1 181 ? 11.307 12.844 7.337 1.00 44.00 181 GLU A CA 1
ATOM 1479 C C . GLU A 1 181 ? 11.007 12.243 5.960 1.00 44.00 181 GLU A C 1
ATOM 1481 O O . GLU A 1 181 ? 11.721 11.391 5.431 1.00 44.00 181 GLU A O 1
ATOM 1486 N N . SER A 1 182 ? 9.870 12.654 5.404 1.00 53.25 182 SER A N 1
ATOM 1487 C CA . SER A 1 182 ? 9.455 12.254 4.071 1.00 53.25 182 SER A CA 1
ATOM 1488 C C . SER A 1 182 ? 10.185 13.121 3.058 1.00 53.25 182 SER A C 1
ATOM 1490 O O . SER A 1 182 ? 9.916 14.307 2.879 1.00 53.25 182 SER A O 1
ATOM 1492 N N . VAL A 1 183 ? 11.160 12.512 2.401 1.00 59.28 183 VAL A N 1
ATOM 1493 C CA . VAL A 1 183 ? 11.563 12.958 1.081 1.00 59.28 183 VAL A CA 1
ATOM 1494 C C . VAL A 1 183 ? 10.745 12.124 0.109 1.00 59.28 183 VAL A C 1
ATOM 1496 O O . VAL A 1 183 ? 10.911 10.905 0.027 1.00 59.28 183 VAL A O 1
ATOM 1499 N N . GLU A 1 184 ? 9.792 12.780 -0.540 1.00 69.50 184 GLU A N 1
ATOM 1500 C CA . GLU A 1 184 ? 9.003 12.179 -1.597 1.00 69.50 184 GLU A CA 1
ATOM 1501 C C . GLU A 1 184 ? 9.834 12.187 -2.867 1.00 69.50 184 GLU A C 1
ATOM 1503 O O . GLU A 1 184 ? 10.524 13.153 -3.199 1.00 69.50 184 GLU A O 1
ATOM 1508 N N . ILE A 1 185 ? 9.789 11.080 -3.588 1.00 74.56 185 ILE A N 1
ATOM 1509 C CA . ILE A 1 185 ? 10.413 11.022 -4.895 1.00 74.56 185 ILE A CA 1
ATOM 1510 C C . ILE A 1 185 ? 9.329 10.794 -5.913 1.00 74.56 185 ILE A C 1
ATOM 1512 O O . ILE A 1 185 ? 8.685 9.748 -5.927 1.00 74.56 185 ILE A O 1
ATOM 1516 N N . ASN A 1 186 ? 9.185 11.795 -6.772 1.00 78.12 186 ASN A N 1
ATOM 1517 C CA . ASN A 1 186 ? 8.246 11.795 -7.870 1.00 78.12 186 ASN A CA 1
ATOM 1518 C C . ASN A 1 186 ? 8.952 11.282 -9.118 1.00 78.12 186 ASN A C 1
ATOM 1520 O O . ASN A 1 186 ? 9.758 11.980 -9.744 1.00 78.12 186 ASN A O 1
ATOM 1524 N N . ALA A 1 187 ? 8.662 10.031 -9.461 1.00 84.25 187 ALA A N 1
ATOM 1525 C CA . ALA A 1 187 ? 9.120 9.382 -10.676 1.00 84.25 187 ALA A CA 1
ATOM 1526 C C . ALA A 1 187 ? 7.980 9.280 -11.695 1.00 84.25 187 ALA A C 1
ATOM 1528 O O . ALA A 1 187 ? 6.814 9.15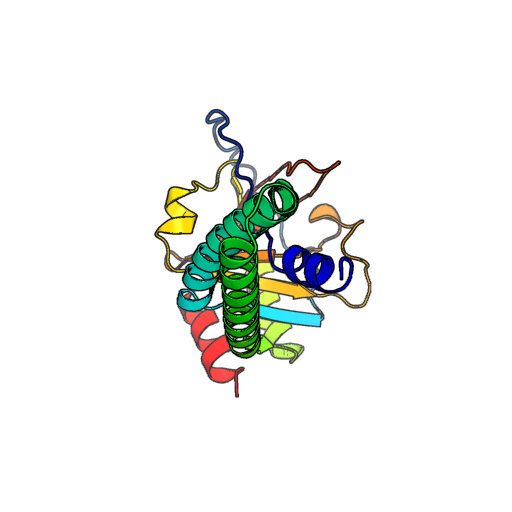8 -11.340 1.00 84.25 187 ALA A O 1
ATOM 1529 N N . GLN A 1 188 ? 8.313 9.325 -12.982 1.00 84.38 188 GLN A N 1
ATOM 1530 C CA . GLN A 1 188 ? 7.333 9.082 -14.046 1.00 84.38 188 GLN A CA 1
ATOM 1531 C C . GLN A 1 188 ? 7.282 7.591 -14.384 1.00 84.38 188 GLN A C 1
ATOM 1533 O O . GLN A 1 188 ? 8.325 6.983 -14.642 1.00 84.38 188 GLN A O 1
ATOM 1538 N N . PHE A 1 189 ? 6.089 7.005 -14.396 1.00 87.12 189 PHE A N 1
ATOM 1539 C CA . PHE A 1 189 ? 5.872 5.568 -14.530 1.00 87.12 189 PHE A CA 1
ATOM 1540 C C . PHE A 1 189 ? 4.553 5.266 -15.249 1.00 87.12 189 PHE A C 1
ATOM 1542 O O . PHE A 1 189 ? 3.541 5.889 -14.969 1.00 87.12 189 PHE A O 1
ATOM 1549 N N . ASP A 1 190 ? 4.554 4.306 -16.173 1.00 88.56 190 ASP A N 1
ATOM 1550 C CA . ASP A 1 190 ? 3.380 3.989 -16.997 1.00 88.56 190 ASP A CA 1
ATOM 1551 C C . ASP A 1 190 ? 2.312 3.228 -16.185 1.00 88.56 190 ASP A C 1
ATOM 1553 O O . ASP A 1 190 ? 2.455 2.031 -15.903 1.00 88.56 190 ASP A O 1
ATOM 1557 N N . TYR A 1 191 ? 1.247 3.941 -15.800 1.00 87.75 191 TYR A N 1
ATOM 1558 C CA . TYR A 1 191 ? 0.142 3.414 -14.993 1.00 87.75 191 TYR A CA 1
ATOM 1559 C C . TYR A 1 191 ? -0.625 2.302 -15.718 1.00 87.75 191 TYR A C 1
ATOM 1561 O O . TYR A 1 191 ? -0.896 1.249 -15.138 1.00 87.75 191 TYR A O 1
ATOM 1569 N N . GLU A 1 192 ? -0.948 2.511 -16.995 1.00 88.62 192 GLU A N 1
ATOM 1570 C CA . GLU A 1 192 ? -1.728 1.570 -17.810 1.00 88.62 192 GLU A CA 1
ATOM 1571 C C . GLU A 1 192 ? -0.954 0.272 -18.050 1.00 88.62 192 GLU A C 1
ATOM 1573 O O . GLU A 1 192 ? -1.501 -0.834 -17.967 1.00 88.62 192 GLU A O 1
ATOM 1578 N N . TRP A 1 193 ? 0.352 0.387 -18.295 1.00 91.56 193 TRP A N 1
ATOM 1579 C CA . TRP A 1 193 ? 1.223 -0.775 -18.378 1.00 91.56 193 TRP A CA 1
ATOM 1580 C C . TRP A 1 193 ? 1.214 -1.571 -17.072 1.00 91.56 193 TRP A C 1
ATOM 1582 O O . TRP A 1 193 ? 1.017 -2.788 -17.111 1.00 91.56 193 TRP A O 1
ATOM 1592 N N . PHE A 1 194 ? 1.373 -0.917 -15.921 1.00 89.62 194 PHE A N 1
ATOM 1593 C CA . PHE A 1 194 ? 1.366 -1.597 -14.626 1.00 89.62 194 PHE A CA 1
ATOM 1594 C C . PHE A 1 194 ? 0.023 -2.255 -14.317 1.00 89.62 194 PHE A C 1
ATOM 1596 O O . PHE A 1 194 ? -0.012 -3.417 -13.906 1.00 89.62 194 PHE A O 1
ATOM 1603 N N . TYR A 1 195 ? -1.082 -1.568 -14.607 1.00 86.69 195 TYR A N 1
ATOM 1604 C CA . TYR A 1 195 ? -2.420 -2.142 -14.516 1.00 86.69 195 TYR A CA 1
ATOM 1605 C C . TYR A 1 195 ? -2.538 -3.436 -15.330 1.00 86.69 195 TYR A C 1
ATOM 1607 O O . TYR A 1 195 ? -2.993 -4.461 -14.818 1.00 86.69 195 TYR A O 1
ATOM 1615 N N . SER A 1 196 ? -2.024 -3.436 -16.564 1.00 86.56 196 SER A N 1
ATOM 1616 C CA . SER A 1 196 ? -2.022 -4.634 -17.408 1.00 86.56 196 SER A CA 1
ATOM 1617 C C . SER A 1 196 ? -1.208 -5.792 -16.812 1.00 86.56 196 SER A C 1
ATOM 1619 O O . SER A 1 196 ? -1.578 -6.951 -17.010 1.00 86.56 196 SER A O 1
ATOM 1621 N N . GLN A 1 197 ? -0.133 -5.506 -16.063 1.00 83.62 197 GLN A N 1
ATOM 1622 C CA . GLN A 1 197 ? 0.650 -6.533 -15.365 1.00 83.62 197 GLN A CA 1
ATOM 1623 C C . GLN A 1 197 ? -0.142 -7.143 -14.207 1.00 83.62 197 GLN A C 1
ATOM 1625 O O . GLN A 1 197 ? -0.108 -8.359 -14.018 1.00 83.62 197 GLN A O 1
ATOM 1630 N N . ILE A 1 198 ? -0.898 -6.327 -13.469 1.00 82.38 198 ILE A N 1
ATOM 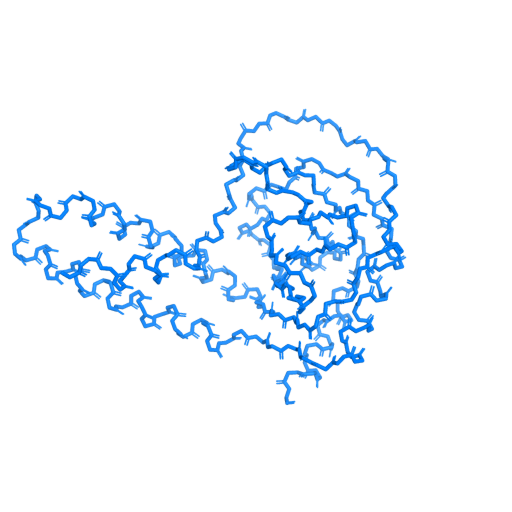1631 C CA . ILE A 1 198 ? -1.764 -6.798 -12.382 1.00 82.38 198 ILE A CA 1
ATOM 1632 C C . ILE A 1 198 ? -2.870 -7.706 -12.926 1.00 82.38 198 ILE A C 1
ATOM 1634 O O . ILE A 1 198 ? -3.061 -8.809 -12.415 1.00 82.38 198 ILE A O 1
ATOM 1638 N N . GLU A 1 199 ? -3.576 -7.288 -13.980 1.00 77.62 199 GLU A N 1
ATOM 1639 C CA . GLU A 1 199 ? -4.661 -8.088 -14.570 1.00 77.62 199 GLU A CA 1
ATOM 1640 C C . GLU A 1 199 ? -4.182 -9.444 -15.110 1.00 77.62 199 GLU A C 1
ATOM 1642 O O . GLU A 1 199 ? -4.928 -10.430 -15.101 1.00 77.62 199 GLU A O 1
ATOM 1647 N N . GLN A 1 200 ? -2.942 -9.498 -15.599 1.00 69.31 200 GLN A N 1
ATOM 1648 C CA . GLN A 1 200 ? -2.339 -10.708 -16.158 1.00 69.31 200 GLN A CA 1
ATOM 1649 C C . GLN A 1 200 ? -1.692 -11.600 -15.090 1.00 69.31 200 GLN A C 1
ATOM 1651 O O . GLN A 1 200 ? -1.728 -12.822 -15.233 1.00 69.31 200 GLN A O 1
ATOM 1656 N N . GLY A 1 201 ? -1.115 -11.012 -14.039 1.00 57.75 201 GLY A N 1
ATOM 1657 C CA . GLY A 1 201 ? -0.395 -11.710 -12.969 1.00 57.75 201 GLY A CA 1
ATOM 1658 C C . GLY A 1 201 ? -1.236 -12.072 -11.740 1.00 57.75 201 GLY A C 1
ATOM 1659 O O . GLY A 1 201 ? -0.797 -12.889 -10.939 1.00 57.75 201 GLY A O 1
ATOM 1660 N N . GLY A 1 202 ? -2.436 -11.503 -11.588 1.00 51.66 202 GLY A N 1
ATOM 1661 C CA . GLY A 1 202 ? -3.361 -11.761 -10.475 1.00 51.66 202 GLY A CA 1
ATOM 1662 C C . GLY A 1 202 ? -4.251 -13.006 -10.622 1.00 51.66 202 GLY A C 1
ATOM 1663 O O . GLY A 1 202 ? -5.314 -13.053 -10.003 1.00 51.66 202 GLY A O 1
ATOM 1664 N N . LYS A 1 203 ? -3.871 -13.985 -11.457 1.00 41.69 203 LYS A N 1
ATOM 1665 C CA . LYS A 1 203 ? -4.591 -15.258 -11.663 1.00 41.69 203 LYS A CA 1
ATOM 1666 C C . LYS A 1 203 ? -3.755 -16.471 -11.288 1.00 41.69 203 LYS A C 1
ATOM 1668 O O . LYS A 1 203 ? -2.568 -16.504 -11.676 1.00 41.69 203 LYS A O 1
#

Secondary structure (DSSP, 8-state):
--SHHHHHHHTT------------PPP-PEEP-TTPPPPSEEEEE-HHHHHHHHHHHHHHHHHHHHHHTGGG--HHHHHHHHHHHHHHHHHHHHHHTT-EEE--HHHHHHHHHHHHHS-EEEES---HHHHHHS-EEEEEEE-SSS-TTS--GGGT---EEEEETTSEEEEE---BTTB----EEEEE--HHHHHHHHHHH--

Sequence (203 aa):
MGKKYLLIILMIILIIVVGCDNYIASNDELVKLDHLKTPDELEIWIPDLNKRNLELSITGLEINDLISKSNQLSNEEMKELEEKIDQYTIEVNELQNQIIRITNPEAIKDVFDKIRESKANYDKYLSEDLLRNANYYAVLLSYKDIDILTNSLEDGYIFSLLIFEDNTLVFFDKVFDGELESVEINAQFDYEWFYSQIEQGGK

Solvent-accessible surface area (backbone atoms only — not comparable to full-atom values): 11735 Å² total; per-residue (Å²): 133,91,63,72,63,63,58,63,61,59,76,70,61,77,70,81,78,75,76,94,68,80,93,63,81,66,55,92,50,73,49,85,39,74,69,51,58,72,55,59,33,37,42,37,32,49,40,71,54,51,54,53,49,52,56,46,46,54,52,49,52,53,52,51,56,50,60,77,47,47,94,78,48,50,77,66,57,48,50,54,48,51,54,51,51,53,52,50,51,52,54,50,51,55,52,62,73,67,48,44,69,48,65,54,64,68,64,48,41,55,55,41,53,52,57,31,71,26,63,28,30,45,35,70,74,83,54,67,68,51,73,72,70,54,58,34,36,40,36,39,41,41,55,90,92,60,68,90,89,78,70,31,47,92,79,13,48,65,53,47,38,36,42,27,76,88,22,44,28,39,36,60,43,47,78,52,97,93,41,72,62,55,47,33,34,50,23,55,45,67,41,70,63,52,51,53,48,48,74,66,60,73,112

Radius of gyration: 18.91 Å; Cα contacts (8 Å, |Δi|>4): 269; chains: 1; bounding box: 46×40×51 Å

Mean predicted aligned error: 9.83 Å

Organism: Alkaliphilus metalliredigens (strain QYMF) (NCBI:txid293826)